Protein AF-A0A4Y6PR11-F1 (afdb_monomer_lite)

Secondary structure (DSSP, 8-state):
--SHHHHHHHHHHHHHHHTTTSSSSSSSSSS---------S---TT----GGGGGS--------TTS-TTHHHHHHHHHHHHHHHHTTT--HHHHHHHHSTT-S-TTTSS-TTHHHHHHHHHHTT-S-GGGTS-IIIIIHHHHHHTT-SSSSS----TT---S-TTTT-TTSTT-HHHHHHH-HHHHHTT--HHHHHHHHTTS--S-GGGGGTHHHHHHH-HHHHHTT-S-HHHHHHH--

Radius of gyration: 31.9 Å; chains: 1; bounding box: 69×85×73 Å

pLDDT: mean 70.85, std 16.21, range [38.34, 92.81]

InterPro domains:
  IPR036280 Multiheme cytochrome superfamily [SSF48695] (80-231)

Sequence (240 aa):
MRRRRRHIKKRRRAWLRGGVLALVLTALFAGCQTRQSTVPAELREGESPDYRSLLADEPARLRPRNHEVGWLERHGVAARAMSSDCMSCHQEEDCASCHTENLAKPLTVHPPNFETIHAIDAHLDQDNCTDCHKVETFCASCHIRTRVSAIEPNDPPTRVEFHPPGWLNASSPNNHGVAARRNITDCASCHQERDCVTCHQGINPHPPQFRLNCGRWLEADPRACVTCHADLSALKRRCL

Foldseek 3Di:
DPPPVVVVVVVVVVVVVVVVVVVVPPPDPPDDPPPPPPDDPPDDPDDDDDPVVVPDDDPDDPDDPCNDPCNVPPVVVVCVVCVVVVVVPDDPVVVCVCQALPHDPPDNPAHPPNVVCVLVVVVVVPDPVVSNDPCVVHVVVVCVVQLCAQPPPNDHPPVCPPQDPCQCPPPDCRHVLNVCVVPVVSVVVRDDLVVVCVPCLPPDSDDPCCLVCQLVVCVVDVPSVCVNDVDSVVVNVSSD

Structure (mmCIF, N/CA/C/O backbone):
data_AF-A0A4Y6PR11-F1
#
_entry.id   AF-A0A4Y6PR11-F1
#
loop_
_atom_site.group_PDB
_atom_site.id
_atom_site.type_symbol
_atom_site.label_atom_id
_atom_site.label_alt_id
_atom_site.label_comp_id
_atom_site.label_asym_id
_atom_site.label_entity_id
_atom_site.label_seq_id
_atom_site.pdbx_PDB_ins_code
_atom_site.Cartn_x
_atom_site.Cartn_y
_atom_site.Cartn_z
_atom_site.occupancy
_atom_site.B_iso_or_equiv
_atom_site.auth_seq_id
_atom_site.auth_comp_id
_atom_site.auth_asym_id
_atom_site.auth_atom_id
_atom_site.pdbx_PDB_model_num
ATOM 1 N N . MET A 1 1 ? -35.901 -64.955 -29.484 1.00 53.72 1 MET A N 1
ATOM 2 C CA . MET A 1 1 ? -35.767 -64.634 -28.034 1.00 53.72 1 MET A CA 1
ATOM 3 C C . MET A 1 1 ? -34.980 -63.338 -27.693 1.00 53.72 1 MET A C 1
ATOM 5 O O . MET A 1 1 ? -34.460 -63.224 -26.590 1.00 53.72 1 MET A O 1
ATOM 9 N N . ARG A 1 2 ? -34.926 -62.293 -28.549 1.00 53.38 2 ARG A N 1
ATOM 10 C CA . ARG A 1 2 ? -34.105 -61.072 -28.287 1.00 53.38 2 ARG A CA 1
ATOM 11 C C . ARG A 1 2 ? -34.880 -59.759 -28.044 1.00 53.38 2 ARG A C 1
ATOM 13 O O . ARG A 1 2 ? -34.282 -58.791 -27.584 1.00 53.38 2 ARG A O 1
ATOM 20 N N . ARG A 1 3 ? -36.202 -59.708 -28.280 1.00 50.84 3 ARG A N 1
ATOM 21 C CA . ARG A 1 3 ? -37.014 -58.472 -28.137 1.00 50.84 3 ARG A CA 1
ATOM 22 C C . ARG A 1 3 ? -37.556 -58.200 -26.720 1.00 50.84 3 ARG A C 1
ATOM 24 O O . ARG A 1 3 ? -37.625 -57.041 -26.323 1.00 50.84 3 ARG A O 1
ATOM 31 N N . ARG A 1 4 ? -37.847 -59.226 -25.904 1.00 50.16 4 ARG A N 1
ATOM 32 C CA . ARG A 1 4 ? -38.443 -59.046 -24.554 1.00 50.16 4 ARG A CA 1
ATOM 33 C C . ARG A 1 4 ? -37.502 -58.419 -23.509 1.00 50.16 4 ARG A C 1
ATOM 35 O O . ARG A 1 4 ? -37.968 -57.724 -22.614 1.00 50.16 4 ARG A O 1
ATOM 42 N N . ARG A 1 5 ? -36.178 -58.588 -23.632 1.00 50.03 5 ARG A N 1
ATOM 43 C CA . ARG A 1 5 ? -35.204 -58.089 -22.633 1.00 50.03 5 ARG A CA 1
ATOM 44 C C . ARG A 1 5 ? -34.948 -56.572 -22.695 1.00 50.03 5 ARG A C 1
ATOM 46 O O . ARG A 1 5 ? -34.494 -55.999 -21.708 1.00 50.03 5 ARG A O 1
ATOM 53 N N . ARG A 1 6 ? -35.260 -55.893 -23.811 1.00 50.41 6 ARG A N 1
ATOM 54 C CA . ARG A 1 6 ? -35.032 -54.437 -23.959 1.00 50.41 6 ARG A CA 1
ATOM 55 C C . ARG A 1 6 ? -36.099 -53.577 -23.264 1.00 50.41 6 ARG A C 1
ATOM 57 O O . ARG A 1 6 ? -35.764 -52.510 -22.755 1.00 50.41 6 ARG A O 1
ATOM 64 N N . HIS A 1 7 ? -37.342 -54.052 -23.154 1.00 48.44 7 HIS A N 1
ATOM 65 C CA . HIS A 1 7 ? -38.424 -53.297 -22.502 1.00 48.44 7 HIS A CA 1
ATOM 66 C C . HIS A 1 7 ? -38.276 -53.199 -20.975 1.00 48.44 7 HIS A C 1
ATOM 68 O O . HIS A 1 7 ? -38.608 -52.169 -20.390 1.00 48.44 7 HIS A O 1
ATOM 74 N N . ILE A 1 8 ? -37.699 -54.217 -20.329 1.00 54.25 8 ILE A N 1
ATOM 75 C CA . ILE A 1 8 ? -37.519 -54.245 -18.867 1.00 54.25 8 ILE A CA 1
ATOM 76 C C . ILE A 1 8 ? -36.436 -53.245 -18.415 1.00 54.25 8 ILE A C 1
ATOM 78 O O . ILE A 1 8 ? -36.609 -52.554 -17.411 1.00 54.25 8 ILE A O 1
ATOM 82 N N . LYS A 1 9 ? -35.350 -53.079 -19.190 1.00 48.72 9 LYS A N 1
ATOM 83 C CA . LYS A 1 9 ? -34.282 -52.105 -18.879 1.00 48.72 9 LYS A CA 1
ATOM 84 C C . LYS A 1 9 ? -34.724 -50.643 -19.039 1.00 48.72 9 LYS A C 1
ATOM 86 O O . LYS A 1 9 ? -34.248 -49.796 -18.287 1.00 48.72 9 LYS A O 1
ATOM 91 N N . LYS A 1 10 ? -35.642 -50.337 -19.969 1.00 51.28 10 LYS A N 1
ATOM 92 C CA . LYS A 1 10 ? -36.156 -48.966 -20.172 1.00 51.28 10 LYS A CA 1
ATOM 93 C C . LYS A 1 10 ? -37.083 -48.516 -19.033 1.00 51.28 10 LYS A C 1
ATOM 95 O O . LYS A 1 10 ? -36.987 -47.373 -18.605 1.00 51.28 10 LYS A O 1
ATOM 100 N N . ARG A 1 11 ? -37.905 -49.422 -18.481 1.00 51.44 11 ARG A N 1
ATOM 101 C CA . ARG A 1 11 ? -38.811 -49.113 -17.356 1.00 51.44 11 ARG A CA 1
ATOM 102 C C . ARG A 1 11 ? -38.086 -48.844 -16.031 1.00 51.44 11 ARG A C 1
ATOM 104 O O . ARG A 1 11 ? -38.497 -47.952 -15.299 1.00 51.44 11 ARG A O 1
ATOM 111 N N . ARG A 1 12 ? -36.969 -49.529 -15.749 1.00 51.84 12 ARG A N 1
ATOM 112 C CA . ARG A 1 12 ? -36.184 -49.318 -14.512 1.00 51.84 12 ARG A CA 1
ATOM 113 C C . ARG A 1 12 ? -35.472 -47.958 -14.438 1.00 51.84 12 ARG A C 1
ATOM 115 O O . ARG A 1 12 ? -35.285 -47.436 -13.348 1.00 51.84 12 ARG A O 1
ATOM 122 N N . ARG A 1 13 ? -35.105 -47.357 -15.577 1.00 49.38 13 ARG A N 1
ATOM 123 C CA . ARG A 1 13 ? -34.446 -46.032 -15.613 1.00 49.38 13 ARG A CA 1
ATOM 124 C C . ARG A 1 13 ? -35.409 -44.854 -15.420 1.00 49.38 13 ARG A C 1
ATOM 126 O O . ARG A 1 13 ? -34.955 -43.785 -15.034 1.00 49.38 13 ARG A O 1
ATOM 133 N N . ALA A 1 14 ? -36.708 -45.045 -15.662 1.00 48.75 14 ALA A N 1
ATOM 134 C CA . ALA A 1 14 ? -37.717 -44.007 -15.442 1.00 48.75 14 ALA A CA 1
ATOM 135 C C . ALA A 1 14 ? -38.050 -43.827 -13.947 1.00 48.75 14 ALA A C 1
ATOM 137 O O . ALA A 1 14 ? -38.218 -42.703 -13.489 1.00 48.75 14 ALA A O 1
ATOM 138 N N . TRP A 1 15 ? -38.043 -44.914 -13.168 1.00 47.72 15 TRP A N 1
ATOM 139 C CA . TRP A 1 15 ? -38.329 -44.871 -11.727 1.00 47.72 15 TRP A CA 1
ATOM 140 C C . TRP A 1 15 ? -37.221 -44.201 -10.899 1.00 47.72 15 TRP A C 1
ATOM 142 O O . TRP A 1 15 ? -37.516 -43.494 -9.943 1.00 47.72 15 TRP A O 1
ATOM 152 N N . LEU A 1 16 ? -35.953 -44.335 -11.306 1.00 48.44 16 LEU A N 1
ATOM 153 C CA . LEU A 1 16 ? -34.821 -43.719 -10.595 1.00 48.44 16 LEU A CA 1
ATOM 154 C C . LEU A 1 16 ? -34.685 -42.204 -10.830 1.00 48.44 16 LEU A C 1
ATOM 156 O O . LEU A 1 16 ? -34.018 -41.536 -10.052 1.00 48.44 16 LEU A O 1
ATOM 160 N N . ARG A 1 17 ? -35.313 -41.649 -11.878 1.00 49.00 17 ARG A N 1
ATOM 161 C CA . ARG A 1 17 ? -35.293 -40.200 -12.158 1.00 49.00 17 ARG A CA 1
ATOM 162 C C . ARG A 1 17 ? -36.516 -39.458 -11.609 1.00 49.00 17 ARG A C 1
ATOM 164 O O . ARG A 1 17 ? -36.407 -38.272 -11.336 1.00 49.00 17 ARG A O 1
ATOM 171 N N . GLY A 1 18 ? -37.644 -40.146 -11.407 1.00 43.22 18 GLY A N 1
ATOM 172 C CA . GLY A 1 18 ? -38.849 -39.556 -10.808 1.00 43.22 18 GLY A CA 1
ATOM 173 C C . GLY A 1 18 ? -38.836 -39.508 -9.274 1.00 43.22 18 GLY A C 1
ATOM 174 O O . GLY A 1 18 ? -39.368 -38.570 -8.697 1.00 43.22 18 GLY A O 1
ATOM 175 N N . GLY A 1 19 ? -38.197 -40.480 -8.607 1.00 42.88 19 GLY A N 1
ATOM 176 C CA . GLY A 1 19 ? -38.192 -40.568 -7.137 1.00 42.88 19 GLY A CA 1
ATOM 177 C C . GLY A 1 19 ? -37.236 -39.605 -6.422 1.00 42.88 19 GLY A C 1
ATOM 178 O O . GLY A 1 19 ? -37.473 -39.259 -5.273 1.00 42.88 19 GLY A O 1
ATOM 179 N N . VAL A 1 20 ? -36.179 -39.136 -7.095 1.00 47.12 20 VAL A N 1
ATOM 180 C CA . VAL A 1 20 ? -35.191 -38.211 -6.500 1.00 47.12 20 VAL A CA 1
ATOM 181 C C . VAL A 1 20 ? -35.655 -36.750 -6.585 1.00 47.12 20 VAL A C 1
ATOM 183 O O . VAL A 1 20 ? -35.280 -35.940 -5.746 1.00 47.12 20 VAL A O 1
ATOM 186 N N . LEU A 1 21 ? -36.533 -36.409 -7.537 1.00 43.91 21 LEU A N 1
ATOM 187 C CA . LEU A 1 21 ? -37.030 -35.036 -7.705 1.00 43.91 21 LEU A CA 1
ATOM 188 C C . LEU A 1 21 ? -38.173 -34.678 -6.731 1.00 43.91 21 LEU A C 1
ATOM 190 O O . LEU A 1 21 ? -38.404 -33.503 -6.469 1.00 43.91 21 LEU A O 1
ATOM 194 N N . ALA A 1 22 ? -38.866 -35.672 -6.163 1.00 45.22 22 ALA A N 1
ATOM 195 C CA . ALA A 1 22 ? -39.992 -35.456 -5.247 1.00 45.22 22 ALA A CA 1
ATOM 196 C C . ALA A 1 22 ? -39.589 -35.328 -3.761 1.00 45.22 22 ALA A C 1
ATOM 198 O O . ALA A 1 22 ? -40.413 -34.925 -2.949 1.00 45.22 22 ALA A O 1
ATOM 199 N N . LEU A 1 23 ? -38.334 -35.626 -3.400 1.00 43.00 23 LEU A N 1
ATOM 200 C CA . LEU A 1 23 ? -37.821 -35.511 -2.022 1.00 43.00 23 LEU A CA 1
ATOM 201 C C . LEU A 1 23 ? -37.048 -34.208 -1.747 1.00 43.00 23 LEU A C 1
ATOM 203 O O . LEU A 1 23 ? -36.603 -33.991 -0.626 1.00 43.00 23 LEU A O 1
ATOM 207 N N . VAL A 1 24 ? -36.915 -33.320 -2.739 1.00 45.09 24 VAL A N 1
ATOM 208 C CA . VAL A 1 24 ? -36.214 -32.023 -2.603 1.00 45.09 24 VAL A CA 1
ATOM 209 C C . VAL A 1 24 ? -37.192 -30.840 -2.440 1.00 45.09 24 VAL A C 1
ATOM 211 O O . VAL A 1 24 ? -36.778 -29.724 -2.154 1.00 45.09 24 VAL A O 1
ATOM 214 N N . LEU A 1 25 ? -38.508 -31.065 -2.551 1.00 47.25 25 LEU A N 1
ATOM 215 C CA . LEU A 1 25 ? -39.521 -29.995 -2.619 1.00 47.25 25 LEU A CA 1
ATOM 216 C C . LEU A 1 25 ? -40.364 -29.779 -1.344 1.00 47.25 25 LEU A C 1
ATOM 218 O O . LEU A 1 25 ? -41.274 -28.957 -1.362 1.00 47.25 25 LEU A O 1
ATOM 222 N N . THR A 1 26 ? -40.059 -30.441 -0.222 1.00 46.94 26 THR A N 1
ATOM 223 C CA . THR A 1 26 ? -40.827 -30.307 1.042 1.00 46.94 26 THR A CA 1
ATOM 224 C C . THR A 1 26 ? -39.981 -29.927 2.264 1.00 46.94 26 THR A C 1
ATOM 226 O O . THR A 1 26 ? -40.342 -30.267 3.386 1.00 46.94 26 THR A O 1
ATOM 229 N N . ALA A 1 27 ? -38.863 -29.218 2.075 1.00 50.25 27 ALA A N 1
ATOM 230 C CA . ALA A 1 27 ? -37.986 -28.786 3.175 1.00 50.25 27 ALA A CA 1
ATOM 231 C C . ALA A 1 27 ? -37.615 -27.286 3.145 1.00 50.25 27 ALA A C 1
ATOM 233 O O . ALA A 1 27 ? -36.587 -26.905 3.692 1.00 50.25 27 ALA A O 1
ATOM 234 N N . LEU A 1 28 ? -38.430 -26.425 2.513 1.00 51.38 28 LEU A N 1
ATOM 235 C CA . LEU A 1 28 ? -38.110 -24.993 2.338 1.00 51.38 28 LEU A CA 1
ATOM 236 C C . LEU A 1 28 ? -39.065 -23.985 3.007 1.00 51.38 28 LEU A C 1
ATOM 238 O O . LEU A 1 28 ? -38.859 -22.791 2.840 1.00 51.38 28 LEU A O 1
ATOM 242 N N . PHE A 1 29 ? -40.063 -24.399 3.799 1.00 49.50 29 PHE A N 1
ATOM 243 C CA . PHE A 1 29 ? -40.999 -23.437 4.424 1.00 49.50 29 PHE A CA 1
ATOM 244 C C . PHE A 1 29 ? -41.382 -23.733 5.883 1.00 49.50 29 PHE A C 1
ATOM 246 O O . PHE A 1 29 ? -42.438 -23.317 6.350 1.00 49.50 29 PHE A O 1
ATOM 253 N N . ALA A 1 30 ? -40.520 -24.411 6.641 1.00 53.91 30 ALA A N 1
ATOM 254 C CA . ALA A 1 30 ? -40.699 -24.569 8.085 1.00 53.91 30 ALA A CA 1
ATOM 255 C C . ALA A 1 30 ? -39.434 -24.106 8.816 1.00 53.91 30 ALA A C 1
ATOM 257 O O . ALA A 1 30 ? -38.575 -24.921 9.137 1.00 53.91 30 ALA A O 1
ATOM 258 N N . GLY A 1 31 ? -39.302 -22.794 9.048 1.00 48.53 31 GLY A N 1
ATOM 259 C CA . GLY A 1 31 ? -38.227 -22.290 9.911 1.00 48.53 31 GLY A CA 1
ATOM 260 C C . GLY A 1 31 ? -37.730 -20.863 9.694 1.00 48.53 31 GLY A C 1
ATOM 261 O O . GLY A 1 31 ? -36.538 -20.649 9.822 1.00 48.53 31 GLY A O 1
ATOM 262 N N . CYS A 1 32 ? -38.590 -19.886 9.398 1.00 47.47 32 CYS A N 1
ATOM 263 C CA . CYS A 1 32 ? -38.267 -18.471 9.643 1.00 47.47 32 CYS A CA 1
ATOM 264 C C . CYS A 1 32 ? -39.549 -17.707 9.996 1.00 47.47 32 CYS A C 1
ATOM 266 O O . CYS A 1 32 ? -39.996 -16.818 9.282 1.00 47.47 32 CYS A O 1
ATOM 268 N N . GLN A 1 33 ? -40.177 -18.080 11.114 1.00 48.56 33 GLN A N 1
ATOM 269 C CA . GLN A 1 33 ? -41.035 -17.136 11.826 1.00 48.56 33 GLN A CA 1
ATOM 270 C C . GLN A 1 33 ? -40.097 -16.203 12.590 1.00 48.56 33 GLN A C 1
ATOM 272 O O . GLN A 1 33 ? -39.715 -16.478 13.727 1.00 48.56 33 GLN A O 1
ATOM 277 N N . THR A 1 34 ? -39.664 -15.127 11.935 1.00 45.16 34 THR A N 1
ATOM 278 C CA . THR A 1 34 ? -39.127 -13.960 12.632 1.00 45.16 34 THR A CA 1
ATOM 279 C C . THR A 1 34 ? -40.194 -13.515 13.622 1.00 45.16 34 THR A C 1
ATOM 281 O O . THR A 1 34 ? -41.281 -13.105 13.208 1.00 45.16 34 THR A O 1
ATOM 284 N N . ARG A 1 35 ? -39.921 -13.633 14.926 1.00 47.00 35 ARG A N 1
ATOM 285 C CA . ARG A 1 35 ? -40.736 -12.958 15.935 1.00 47.00 35 ARG A CA 1
ATOM 286 C C . ARG A 1 35 ? -40.724 -11.478 15.571 1.00 47.00 35 ARG A C 1
ATOM 288 O O . ARG A 1 35 ? -39.674 -10.846 15.608 1.00 47.00 35 ARG A O 1
ATOM 295 N N . GLN A 1 36 ? -41.872 -10.949 15.167 1.00 45.34 36 GLN A N 1
ATOM 296 C CA . GLN A 1 36 ? -42.069 -9.512 15.106 1.00 45.34 36 GLN A CA 1
ATOM 297 C C . GLN A 1 36 ? -41.976 -9.008 16.542 1.00 45.34 36 GLN A C 1
ATOM 299 O O . GLN A 1 36 ? -42.887 -9.207 17.343 1.00 45.34 36 GLN A O 1
ATOM 304 N N . SER A 1 37 ? -40.830 -8.422 16.880 1.00 45.34 37 SER A N 1
ATOM 305 C CA . SER A 1 37 ? -40.679 -7.618 18.082 1.00 45.34 37 SER A CA 1
ATOM 306 C C . SER A 1 37 ? -41.646 -6.448 17.962 1.00 45.34 37 SER A C 1
ATOM 308 O O . SER A 1 37 ? -41.409 -5.509 17.206 1.00 45.34 37 SER A O 1
ATOM 310 N N . THR A 1 38 ? -42.760 -6.507 18.683 1.00 43.78 38 THR A N 1
ATOM 311 C CA . THR A 1 38 ? -43.576 -5.327 18.955 1.00 43.78 38 THR A CA 1
ATOM 312 C C . THR A 1 38 ? -42.790 -4.460 19.932 1.00 43.78 38 THR A C 1
ATOM 314 O O . THR A 1 38 ? -42.946 -4.586 21.145 1.00 43.78 38 THR A O 1
ATOM 317 N N . VAL A 1 39 ? -41.880 -3.639 19.411 1.00 45.94 39 VAL A N 1
ATOM 318 C CA . VAL A 1 39 ? -41.264 -2.564 20.190 1.00 45.94 39 VAL A CA 1
ATOM 319 C C . VAL A 1 39 ? -42.307 -1.444 20.265 1.00 45.94 39 VAL A C 1
ATOM 321 O O . VAL A 1 39 ? -42.771 -1.001 19.211 1.00 45.94 39 VAL A O 1
ATOM 324 N N . PRO A 1 40 ? -42.748 -1.018 21.462 1.00 39.66 40 PRO A N 1
ATOM 325 C CA . PRO A 1 40 ? -43.655 0.115 21.589 1.00 39.66 40 PRO A CA 1
ATOM 326 C C . PRO A 1 40 ? -43.014 1.364 20.979 1.00 39.66 40 PRO A C 1
ATOM 328 O O . PRO A 1 40 ? -41.818 1.601 21.142 1.00 39.66 40 PRO A O 1
ATOM 331 N N . ALA A 1 41 ? -43.817 2.154 20.272 1.00 44.97 41 ALA A N 1
ATOM 332 C CA . ALA A 1 41 ? -43.413 3.371 19.574 1.00 44.97 41 ALA A CA 1
ATOM 333 C C . ALA A 1 41 ? -43.160 4.557 20.531 1.00 44.97 41 ALA A C 1
ATOM 335 O O . ALA A 1 41 ? -43.724 5.631 20.350 1.00 44.97 41 ALA A O 1
ATOM 336 N N . GLU A 1 42 ? -42.314 4.372 21.545 1.00 44.38 42 GLU A N 1
ATOM 337 C CA . GLU A 1 42 ? -41.903 5.419 22.490 1.00 44.38 42 GLU A CA 1
ATOM 338 C C . GLU A 1 42 ? -40.389 5.384 22.730 1.00 44.38 42 GLU A C 1
ATOM 340 O O . GLU A 1 42 ? -39.910 5.207 23.842 1.00 44.38 42 GLU A O 1
ATOM 345 N N . LEU A 1 43 ? -39.610 5.594 21.669 1.00 38.91 43 LEU A N 1
ATOM 346 C CA . LEU A 1 43 ? -38.269 6.165 21.788 1.00 38.91 43 LEU A CA 1
ATOM 347 C C . LEU A 1 43 ? -38.150 7.267 20.738 1.00 38.91 43 LEU A C 1
ATOM 349 O O . LEU A 1 43 ? -37.827 7.023 19.579 1.00 38.91 43 LEU A O 1
ATOM 353 N N . ARG A 1 44 ? -38.505 8.487 21.157 1.00 40.59 44 ARG A N 1
ATOM 354 C CA . ARG A 1 44 ? -38.240 9.722 20.414 1.00 40.59 44 ARG A CA 1
ATOM 355 C C . ARG A 1 44 ? -36.741 9.835 20.145 1.00 40.59 44 ARG A C 1
ATOM 357 O O . ARG A 1 44 ? -35.934 9.645 21.053 1.00 40.59 44 ARG A O 1
ATOM 364 N N . GLU A 1 45 ? -36.393 10.224 18.925 1.00 38.91 45 GLU A N 1
ATOM 365 C CA . GLU A 1 45 ? -35.066 10.732 18.595 1.00 38.91 45 GLU A CA 1
ATOM 366 C C . GLU A 1 45 ? -34.722 11.913 19.520 1.00 38.91 45 GLU A C 1
ATOM 368 O O . GLU A 1 45 ? -35.494 12.872 19.607 1.00 38.91 45 GLU A O 1
ATOM 373 N N . GLY A 1 46 ? -33.580 11.861 20.218 1.00 43.50 46 GLY A N 1
ATOM 374 C CA . GLY A 1 46 ? -33.042 13.061 20.869 1.00 43.50 46 GLY A CA 1
ATOM 375 C C . GLY A 1 46 ? -32.182 12.902 22.120 1.00 43.50 46 GLY A C 1
ATOM 376 O O . GLY A 1 46 ? -31.429 13.825 22.402 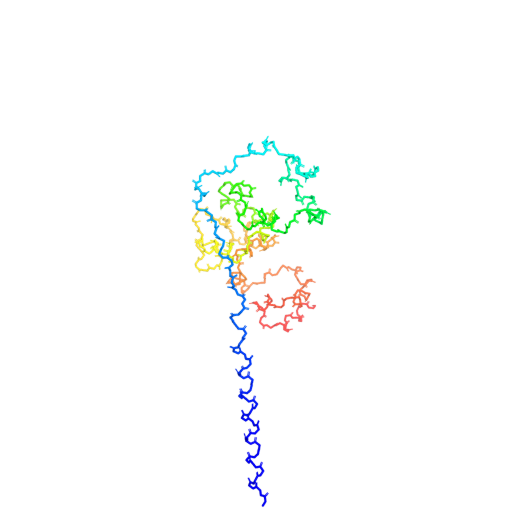1.00 43.50 46 GLY A O 1
ATOM 377 N N . GLU A 1 47 ? -32.211 11.777 22.836 1.00 38.34 47 GLU A N 1
ATOM 378 C CA . GLU A 1 47 ? -31.485 11.673 24.112 1.00 38.34 47 GLU A CA 1
ATOM 379 C C . GLU A 1 47 ? -30.335 10.659 24.003 1.00 38.34 47 GLU A C 1
ATOM 381 O O . GLU A 1 47 ? -30.528 9.448 24.113 1.00 38.34 47 GLU A O 1
ATOM 386 N N . SER A 1 48 ? -29.108 11.138 23.773 1.00 44.62 48 SER A N 1
ATOM 387 C CA . SER A 1 48 ? -27.931 10.324 24.090 1.00 44.62 48 SER A CA 1
ATOM 388 C C . SER A 1 48 ? -27.927 10.112 25.605 1.00 44.62 48 SER A C 1
ATOM 390 O O . SER A 1 48 ? -28.053 11.117 26.311 1.00 44.62 48 SER A O 1
ATOM 392 N N . PRO A 1 49 ? -27.760 8.889 26.137 1.00 41.31 49 PRO A N 1
ATOM 393 C CA . PRO A 1 49 ? -27.697 8.705 27.579 1.00 41.31 49 PRO A CA 1
ATOM 394 C C . PRO A 1 49 ? -26.566 9.570 28.144 1.00 41.31 49 PRO A C 1
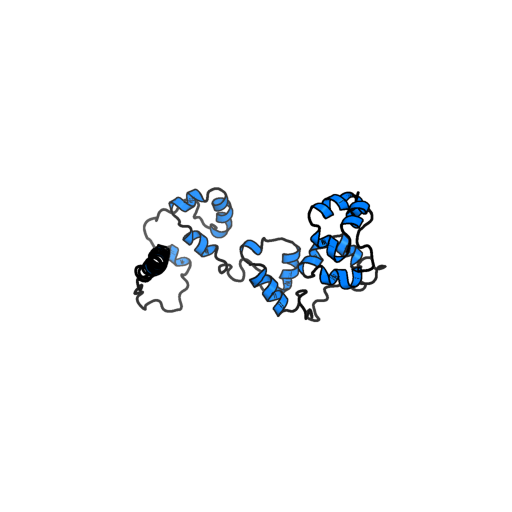ATOM 396 O O . PRO A 1 49 ? -25.393 9.361 27.828 1.00 41.31 49 PRO A O 1
ATOM 399 N N . ASP A 1 50 ? -26.931 10.577 28.939 1.00 41.03 50 ASP A N 1
ATOM 400 C CA . ASP A 1 50 ? -25.992 11.372 29.720 1.00 41.03 50 ASP A CA 1
ATOM 401 C C . ASP A 1 50 ? -25.184 10.408 30.602 1.00 41.03 50 ASP A C 1
ATOM 403 O O . ASP A 1 50 ? -25.739 9.554 31.306 1.00 41.03 50 ASP A O 1
ATOM 407 N N . TYR A 1 51 ? -23.861 10.562 30.570 1.00 45.78 51 TYR A N 1
ATOM 408 C CA . TYR A 1 51 ? -22.901 9.837 31.398 1.00 45.78 51 TYR A CA 1
ATOM 409 C C . TYR A 1 51 ? -23.187 9.971 32.909 1.00 45.78 51 TYR A C 1
ATOM 411 O O . TYR A 1 51 ? -22.663 9.192 33.705 1.00 45.78 51 TYR A O 1
ATOM 419 N N . ARG A 1 52 ? -24.033 10.927 33.325 1.00 39.50 52 ARG A N 1
ATOM 420 C CA . ARG A 1 52 ? -24.516 11.094 34.706 1.00 39.50 52 ARG A CA 1
ATOM 421 C C . ARG A 1 52 ? -25.639 10.147 35.126 1.00 39.50 52 ARG A C 1
ATOM 423 O O . ARG A 1 52 ? -25.907 10.054 36.322 1.00 39.50 52 ARG A O 1
ATOM 430 N N . SER A 1 53 ? -26.266 9.413 34.209 1.00 47.75 53 SER A N 1
ATOM 431 C CA . SER A 1 53 ? -27.327 8.451 34.561 1.00 47.75 53 SER A CA 1
ATOM 432 C C . SER A 1 53 ? -26.813 7.172 35.248 1.00 47.75 53 SER A C 1
ATOM 434 O O . SER A 1 53 ? -27.604 6.375 35.740 1.00 47.75 53 SER A O 1
ATOM 436 N N . LEU A 1 54 ? -25.491 7.000 35.376 1.00 46.53 54 LEU A N 1
ATOM 437 C CA . LEU A 1 54 ? -24.858 5.865 36.065 1.00 46.53 54 LEU A CA 1
ATOM 438 C C . LEU A 1 54 ? -24.730 6.026 37.593 1.00 46.53 54 LEU A C 1
ATOM 440 O O . LEU A 1 54 ? -24.094 5.193 38.236 1.00 46.53 54 LEU A O 1
ATOM 444 N N . LEU A 1 55 ? -25.295 7.085 38.184 1.00 48.12 55 LEU A N 1
ATOM 445 C CA . LEU A 1 55 ? -25.218 7.342 39.631 1.00 48.12 55 LEU A CA 1
ATOM 446 C C . LEU A 1 55 ? -26.559 7.219 40.371 1.00 48.12 55 LEU A C 1
ATOM 448 O O . LEU A 1 55 ? -26.601 7.465 41.574 1.00 48.12 55 LEU A O 1
ATOM 452 N N . ALA A 1 56 ? -27.640 6.813 39.701 1.00 42.38 56 ALA A N 1
ATOM 453 C CA . ALA A 1 56 ? -28.928 6.587 40.355 1.00 42.38 56 ALA A CA 1
ATOM 454 C C . ALA A 1 56 ? -29.077 5.123 40.815 1.00 42.38 56 ALA A C 1
ATOM 456 O O . ALA A 1 56 ? -29.546 4.262 40.078 1.00 42.38 56 ALA A O 1
ATOM 457 N N . ASP A 1 57 ? -28.594 4.876 42.032 1.00 49.69 57 ASP A N 1
ATOM 458 C CA . ASP A 1 57 ? -29.264 4.135 43.115 1.00 49.69 57 ASP A CA 1
ATOM 459 C C . ASP A 1 57 ? -30.059 2.852 42.768 1.00 49.69 57 ASP A C 1
ATOM 461 O O . ASP A 1 57 ? -31.254 2.747 43.020 1.00 49.69 57 ASP A O 1
ATOM 465 N N . GLU A 1 58 ? -29.370 1.827 42.260 1.00 47.72 58 GLU A N 1
ATOM 466 C CA . GLU A 1 58 ? -29.844 0.433 42.249 1.00 47.72 58 GLU A CA 1
ATOM 467 C C . GLU A 1 58 ? -28.723 -0.478 42.789 1.00 47.72 58 GLU A C 1
ATOM 469 O O . GLU A 1 58 ? -27.542 -0.226 42.515 1.00 47.72 58 GLU A O 1
ATOM 474 N N . PRO A 1 59 ? -29.040 -1.522 43.582 1.00 47.62 59 PRO A N 1
ATOM 475 C CA . PRO A 1 59 ? -28.060 -2.249 44.384 1.00 47.62 59 PRO A CA 1
ATOM 476 C C . PRO A 1 59 ? -26.972 -2.843 43.493 1.00 47.62 59 PRO A C 1
ATOM 478 O O . PRO A 1 59 ? -27.273 -3.499 42.499 1.00 47.62 59 PRO A O 1
ATOM 481 N N . ALA A 1 60 ? -25.715 -2.586 43.875 1.00 53.81 60 ALA A N 1
ATOM 482 C CA . ALA A 1 60 ? -24.470 -3.011 43.239 1.00 53.81 60 ALA A CA 1
ATOM 483 C C . ALA A 1 60 ? -24.608 -4.280 42.376 1.00 53.81 60 ALA A C 1
ATOM 485 O O . ALA A 1 60 ? -24.385 -5.405 42.831 1.00 53.81 60 ALA A O 1
ATOM 486 N N . ARG A 1 61 ? -24.952 -4.085 41.098 1.00 55.41 61 ARG A N 1
ATOM 487 C CA . ARG A 1 61 ? -24.896 -5.127 40.074 1.00 55.41 61 ARG A CA 1
ATOM 488 C C . ARG A 1 61 ? -23.431 -5.490 39.913 1.00 55.41 61 ARG A C 1
ATOM 490 O O . ARG A 1 61 ? -22.658 -4.625 39.522 1.00 55.41 61 ARG A O 1
ATOM 497 N N . LEU A 1 62 ? -23.089 -6.721 40.298 1.00 60.91 62 LEU A N 1
ATOM 498 C CA . LEU A 1 62 ? -21.799 -7.420 40.207 1.00 60.91 62 LEU A CA 1
ATOM 499 C C . LEU A 1 62 ? -20.793 -6.764 39.248 1.00 60.91 62 LEU A C 1
ATOM 501 O O . LEU A 1 62 ? -20.574 -7.249 38.143 1.00 60.91 62 LEU A O 1
ATOM 505 N N . ARG A 1 63 ? -20.182 -5.656 39.672 1.00 70.69 63 ARG A N 1
ATOM 506 C CA . ARG A 1 63 ? -19.196 -4.923 38.886 1.00 70.69 63 ARG A CA 1
ATOM 507 C C . ARG A 1 63 ? -17.823 -5.307 39.423 1.00 70.69 63 ARG A C 1
ATOM 509 O O . ARG A 1 63 ? -17.469 -4.854 40.516 1.00 70.69 63 ARG A O 1
ATOM 516 N N . PRO A 1 64 ? -17.060 -6.166 38.723 1.00 71.69 64 PRO A N 1
ATOM 517 C CA . PRO A 1 64 ? -15.750 -6.563 39.202 1.00 71.69 64 PRO A CA 1
ATOM 518 C C . PRO A 1 64 ? -14.789 -5.368 39.197 1.00 71.69 64 PRO A C 1
ATOM 520 O O . PRO A 1 64 ? -14.993 -4.376 38.496 1.00 71.69 64 PRO A O 1
ATOM 523 N N . ARG A 1 65 ? -13.712 -5.460 39.987 1.00 73.94 65 ARG A N 1
ATOM 524 C CA . ARG A 1 65 ? -12.738 -4.365 40.176 1.00 73.94 65 ARG A CA 1
ATOM 525 C C . ARG A 1 65 ? -12.066 -3.887 38.885 1.00 73.94 65 ARG A C 1
ATOM 527 O O . ARG A 1 65 ? -11.534 -2.796 38.851 1.00 73.94 65 ARG A O 1
ATOM 534 N N . ASN A 1 66 ? -12.090 -4.672 37.813 1.00 72.19 66 ASN A N 1
ATOM 535 C CA . ASN A 1 66 ? -11.564 -4.249 36.514 1.00 72.19 66 ASN A CA 1
ATOM 536 C C . ASN A 1 66 ? -12.458 -3.220 35.787 1.00 72.19 66 ASN A C 1
ATOM 538 O O . ASN A 1 66 ? -11.990 -2.594 34.844 1.00 72.19 66 ASN A O 1
ATOM 542 N N . HIS A 1 67 ? -13.695 -2.986 36.237 1.00 82.44 67 HIS A N 1
ATOM 543 C CA . HIS A 1 67 ? -14.630 -2.008 35.661 1.00 82.44 67 HIS A CA 1
ATOM 544 C C . HIS A 1 67 ? -14.537 -0.647 36.378 1.00 82.44 67 HIS A C 1
ATOM 546 O O . HIS A 1 67 ? -15.510 -0.122 36.930 1.00 82.44 67 HIS A O 1
ATOM 552 N N . GLU A 1 68 ? -13.325 -0.102 36.420 1.00 75.94 68 GLU A N 1
ATOM 553 C CA . GLU A 1 68 ? -12.993 1.185 37.037 1.00 75.94 68 GLU A CA 1
ATOM 554 C C . GLU A 1 68 ? -13.030 2.351 36.035 1.00 75.94 68 GLU A C 1
ATOM 556 O O . GLU A 1 68 ? -13.211 2.181 34.827 1.00 75.94 68 GLU A O 1
ATOM 561 N N . VAL A 1 69 ? -12.827 3.569 36.547 1.00 73.44 69 VAL A N 1
ATOM 562 C CA . VAL A 1 69 ? -12.615 4.765 35.722 1.00 73.44 69 VAL A CA 1
ATOM 563 C C . VAL A 1 69 ? -11.387 4.548 34.827 1.00 73.44 69 VAL A C 1
ATOM 565 O O . VAL A 1 69 ? -10.294 4.223 35.301 1.00 73.44 69 VAL A O 1
ATOM 568 N N . GLY A 1 70 ? -11.573 4.712 33.520 1.00 74.12 70 GLY A N 1
ATOM 569 C CA . GLY A 1 70 ? -10.544 4.464 32.508 1.00 74.12 70 GLY A CA 1
ATOM 570 C C . GLY A 1 70 ? -10.510 3.029 31.952 1.00 74.12 70 GLY A C 1
ATOM 571 O O . GLY A 1 70 ? -9.470 2.557 31.488 1.00 74.12 70 GLY A O 1
ATOM 572 N N . TRP A 1 71 ? -11.621 2.293 32.069 1.00 79.00 71 TRP A N 1
ATOM 573 C CA . TRP A 1 71 ? -11.796 0.971 31.458 1.00 79.00 71 TRP A CA 1
ATOM 574 C C . TRP A 1 71 ? -11.545 0.990 29.942 1.00 79.00 71 TRP A C 1
ATOM 576 O O . TRP A 1 71 ? -10.839 0.122 29.433 1.00 79.00 71 TRP A O 1
ATOM 586 N N . LEU A 1 72 ? -12.049 1.999 29.223 1.00 76.69 72 LEU A N 1
ATOM 587 C CA . LEU A 1 72 ? -11.919 2.085 27.763 1.00 76.69 72 LEU A CA 1
ATOM 588 C C . LEU A 1 72 ? -10.454 2.101 27.304 1.00 76.69 72 LEU A C 1
ATOM 590 O O . LEU A 1 72 ? -10.121 1.490 26.298 1.00 76.69 72 LEU A O 1
ATOM 594 N N . GLU A 1 73 ? -9.565 2.698 28.085 1.00 76.44 73 GLU A N 1
ATOM 595 C CA . GLU A 1 73 ? -8.147 2.832 27.775 1.00 76.44 73 GLU A CA 1
ATOM 596 C C . GLU A 1 73 ? -7.338 1.582 28.150 1.00 76.44 73 GLU A C 1
ATOM 598 O O . GLU A 1 73 ? -6.289 1.321 27.564 1.00 76.44 73 GLU A O 1
ATOM 603 N N . ARG A 1 74 ? -7.793 0.798 29.140 1.00 79.06 74 ARG A N 1
ATOM 604 C CA . ARG A 1 74 ? -7.000 -0.300 29.732 1.00 79.06 74 ARG A CA 1
ATOM 605 C C . ARG A 1 74 ? -7.545 -1.698 29.455 1.00 79.06 74 ARG A C 1
ATOM 607 O O . ARG A 1 74 ? -6.803 -2.673 29.599 1.00 79.06 74 ARG A O 1
ATOM 614 N N . HIS A 1 75 ? -8.802 -1.818 29.030 1.00 87.19 75 HIS A N 1
ATOM 615 C CA . HIS A 1 75 ? -9.434 -3.118 28.817 1.00 87.19 75 HIS A CA 1
ATOM 616 C C . HIS A 1 75 ? -8.730 -3.954 27.753 1.00 87.19 75 HIS A C 1
ATOM 618 O O . HIS A 1 75 ? -8.691 -5.168 27.888 1.00 87.19 75 HIS A O 1
ATOM 624 N N . GLY A 1 76 ? -8.106 -3.336 26.744 1.00 82.88 76 GLY A N 1
ATOM 625 C CA . GLY A 1 76 ? -7.420 -4.065 25.677 1.00 82.88 76 GLY A CA 1
ATOM 626 C C . GLY A 1 76 ? -6.246 -4.929 26.157 1.00 82.88 76 GLY A C 1
ATOM 627 O O . GLY A 1 76 ? -5.960 -5.960 25.551 1.00 82.88 76 GLY A O 1
ATOM 628 N N . VAL A 1 77 ? -5.554 -4.549 27.238 1.00 83.38 77 VAL A N 1
ATOM 629 C CA . VAL A 1 77 ? -4.481 -5.379 27.823 1.00 83.38 77 VAL A CA 1
ATOM 630 C C . VAL A 1 77 ? -5.085 -6.539 28.616 1.00 83.38 77 VAL A C 1
ATOM 632 O O . VAL A 1 77 ? -4.647 -7.678 28.472 1.00 83.38 77 VAL A O 1
ATOM 635 N N . ALA A 1 78 ? -6.134 -6.266 29.397 1.00 83.00 78 ALA A N 1
ATOM 636 C CA . ALA A 1 78 ? -6.846 -7.284 30.163 1.00 83.00 78 ALA A CA 1
ATOM 637 C C . ALA A 1 78 ? -7.543 -8.305 29.246 1.00 83.00 78 ALA A C 1
ATOM 639 O O . ALA A 1 78 ? -7.345 -9.502 29.405 1.00 83.00 78 ALA A O 1
ATOM 640 N N . ALA A 1 79 ? -8.272 -7.856 28.226 1.00 85.00 79 ALA A N 1
ATOM 641 C CA . ALA A 1 79 ? -8.980 -8.710 27.276 1.00 85.00 79 ALA A CA 1
ATOM 642 C C . ALA A 1 79 ? -8.033 -9.650 26.512 1.00 85.00 79 ALA A C 1
ATOM 644 O O . ALA A 1 79 ? -8.379 -10.801 26.276 1.00 85.00 79 ALA A O 1
ATOM 645 N N . ARG A 1 80 ? -6.811 -9.210 26.178 1.00 81.00 80 ARG A N 1
ATOM 646 C CA . ARG A 1 80 ? -5.802 -10.081 25.546 1.00 81.00 80 ARG A CA 1
ATOM 647 C C . ARG A 1 80 ? -5.261 -11.154 26.490 1.00 81.00 80 ARG A C 1
ATOM 649 O O . ARG A 1 80 ? -4.951 -12.251 26.039 1.00 81.00 80 ARG A O 1
ATOM 656 N N . ALA A 1 81 ? -5.116 -10.832 27.773 1.00 83.50 81 ALA A N 1
ATOM 657 C CA . ALA A 1 81 ? -4.543 -11.741 28.762 1.00 83.50 81 ALA A CA 1
ATOM 658 C C . ALA A 1 81 ? -5.574 -12.710 29.365 1.00 83.50 81 ALA A C 1
ATOM 660 O O . ALA A 1 81 ? -5.216 -13.818 29.752 1.00 83.50 81 ALA A O 1
ATOM 661 N N . MET A 1 82 ? -6.835 -12.285 29.472 1.00 83.19 82 MET A N 1
ATOM 662 C CA . MET A 1 82 ? -7.873 -12.951 30.266 1.00 83.19 82 MET A CA 1
ATOM 663 C C . MET A 1 82 ? -9.276 -12.779 29.657 1.00 83.19 82 MET A C 1
ATOM 665 O O . MET A 1 82 ? -10.246 -12.515 30.363 1.00 83.19 82 MET A O 1
ATOM 669 N N . SER A 1 83 ? -9.409 -12.953 28.336 1.00 82.94 83 SER A N 1
ATOM 670 C CA . SER A 1 83 ? -10.708 -12.882 27.640 1.00 82.94 83 SER A CA 1
ATOM 671 C C . SER A 1 83 ? -11.753 -13.839 28.222 1.00 82.94 83 SER A C 1
ATOM 673 O O . SER A 1 83 ? -12.921 -13.474 28.341 1.00 82.94 83 SER A O 1
ATOM 675 N N . SER A 1 84 ? -11.343 -15.038 28.647 1.00 86.94 84 SER A N 1
ATOM 676 C CA . SER A 1 84 ? -12.225 -16.032 29.271 1.00 86.94 84 SER A CA 1
ATOM 677 C C . SER A 1 84 ? -12.902 -15.531 30.546 1.00 86.94 84 SER A C 1
ATOM 679 O O . SER A 1 84 ? -14.041 -15.904 30.816 1.00 86.94 84 SER A O 1
ATOM 681 N N . ASP A 1 85 ? -12.230 -14.671 31.314 1.00 85.44 85 ASP A N 1
ATOM 682 C CA . ASP A 1 85 ? -12.765 -14.143 32.570 1.00 85.44 85 ASP A CA 1
ATOM 683 C C . ASP A 1 85 ? -13.893 -13.147 32.290 1.00 85.44 85 ASP A C 1
ATOM 685 O O . ASP A 1 85 ? -14.887 -13.103 33.013 1.00 85.44 85 ASP A O 1
ATOM 689 N N . CYS A 1 86 ? -13.789 -12.394 31.192 1.00 85.56 86 CYS A N 1
ATOM 690 C CA . CYS A 1 86 ? -14.841 -11.498 30.719 1.00 85.56 86 CYS A CA 1
ATOM 691 C C . CYS A 1 86 ? -16.079 -12.286 30.266 1.00 85.56 86 CYS A C 1
ATOM 693 O O . CYS A 1 86 ? -17.201 -11.914 30.608 1.00 85.56 86 CYS A O 1
ATOM 695 N N . MET A 1 87 ? -15.869 -13.417 29.584 1.00 87.19 87 MET A N 1
ATOM 696 C CA . MET A 1 87 ? -16.941 -14.282 29.070 1.00 87.19 87 MET A CA 1
ATOM 697 C C . MET A 1 87 ? -17.767 -14.977 30.165 1.00 87.19 87 MET A C 1
ATOM 699 O O . MET A 1 87 ? -18.786 -15.599 29.877 1.00 87.19 87 MET A O 1
ATOM 703 N N . SER A 1 88 ? -17.350 -14.883 31.432 1.00 87.25 88 SER A N 1
ATOM 704 C CA . SER A 1 88 ? -18.149 -15.371 32.563 1.00 87.25 88 SER A CA 1
ATOM 705 C C . SER A 1 88 ? -19.412 -14.536 32.815 1.00 87.25 88 SER A C 1
ATOM 707 O O . SER A 1 88 ? -20.379 -15.050 33.378 1.00 87.25 88 SER A O 1
ATOM 709 N N . CYS A 1 89 ? -19.408 -13.273 32.376 1.00 85.44 89 CYS A N 1
ATOM 710 C CA . CYS A 1 89 ? -20.521 -12.333 32.522 1.00 85.44 89 CYS A CA 1
ATOM 711 C C . CYS A 1 89 ? -20.963 -11.706 31.191 1.00 85.44 89 CYS A C 1
ATOM 713 O O . CYS A 1 89 ? -22.114 -11.292 31.083 1.00 85.44 89 CYS A O 1
ATOM 715 N N . HIS A 1 90 ? -20.063 -11.619 30.211 1.00 86.38 90 HIS A N 1
ATOM 716 C CA . HIS A 1 90 ? -20.289 -10.981 28.917 1.00 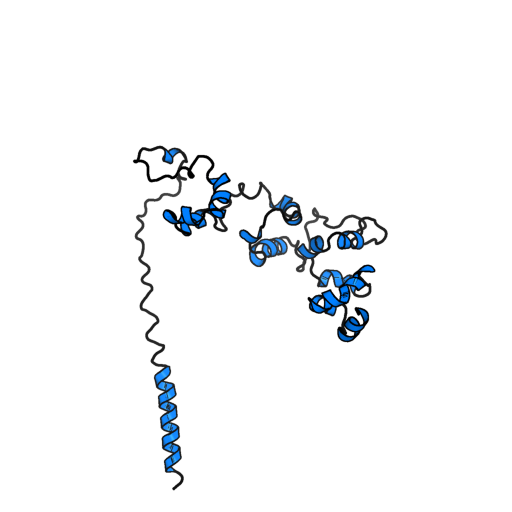86.38 90 HIS A CA 1
ATOM 717 C C . HIS A 1 90 ? -20.379 -12.003 27.783 1.00 86.38 90 HIS A C 1
ATOM 719 O O . HIS A 1 90 ? -19.809 -13.090 27.851 1.00 86.38 90 HIS A O 1
ATOM 725 N N . GLN A 1 91 ? -21.080 -11.625 26.724 1.00 87.00 91 GLN A N 1
ATOM 726 C CA . GLN A 1 91 ? -21.199 -12.362 25.474 1.00 87.00 91 GLN A CA 1
ATOM 727 C C . GLN A 1 91 ? -20.325 -11.708 24.393 1.00 87.00 91 GLN A C 1
ATOM 729 O O . GLN A 1 91 ? -19.920 -10.553 24.506 1.00 87.00 91 GLN A O 1
ATOM 734 N N . GLU A 1 92 ? -20.057 -12.427 23.301 1.00 82.69 92 GLU A N 1
ATOM 735 C CA . GLU A 1 92 ? -19.257 -11.907 22.178 1.00 82.69 92 GLU A CA 1
ATOM 736 C C . GLU A 1 92 ? -19.847 -10.613 21.583 1.00 82.69 92 GLU A C 1
ATOM 738 O O . GLU A 1 92 ? -19.113 -9.708 21.184 1.00 82.69 92 GLU A O 1
ATOM 743 N N . GLU A 1 93 ? -21.175 -10.485 21.603 1.00 77.56 93 GLU A N 1
ATOM 744 C CA . GLU A 1 93 ? -21.898 -9.285 21.174 1.00 77.56 93 GLU A CA 1
ATOM 745 C C . GLU A 1 93 ? -21.596 -8.039 22.025 1.00 77.56 93 GLU A C 1
ATOM 747 O O . GLU A 1 93 ? -21.578 -6.937 21.476 1.00 77.56 93 GLU A O 1
ATOM 752 N N . ASP A 1 94 ? -21.269 -8.193 23.313 1.00 80.62 94 ASP A N 1
ATOM 753 C CA . ASP A 1 94 ? -20.887 -7.078 24.197 1.00 80.62 94 ASP A CA 1
ATOM 754 C C . ASP A 1 94 ? -19.506 -6.516 23.832 1.00 80.62 94 ASP A C 1
ATOM 756 O O . ASP A 1 94 ? -19.237 -5.323 23.968 1.00 80.62 94 ASP A O 1
ATOM 760 N N . CYS A 1 95 ? -18.608 -7.374 23.342 1.00 80.19 95 CYS A N 1
ATOM 761 C CA . CYS A 1 95 ? -17.317 -6.953 22.806 1.00 80.19 95 CYS A CA 1
ATOM 762 C C . CYS A 1 95 ? -17.521 -6.277 21.445 1.00 80.19 95 CYS A C 1
ATOM 764 O O . CYS A 1 95 ? -16.997 -5.191 21.179 1.00 80.19 95 CYS A O 1
ATOM 766 N N . ALA A 1 96 ? -18.322 -6.909 20.583 1.00 77.06 96 ALA A N 1
ATOM 767 C CA . ALA A 1 96 ? -18.614 -6.410 19.247 1.00 77.06 96 ALA A CA 1
ATOM 768 C C . ALA A 1 96 ? -19.304 -5.040 19.289 1.00 77.06 96 ALA A C 1
ATOM 770 O O . ALA A 1 96 ? -19.032 -4.200 18.437 1.00 77.06 96 ALA A O 1
ATOM 771 N N . SER A 1 97 ? -20.112 -4.748 20.312 1.00 71.00 97 SER A N 1
ATOM 772 C CA . SER A 1 97 ? -20.804 -3.463 20.452 1.00 71.00 97 SER A CA 1
ATOM 773 C C . SER A 1 97 ? -19.887 -2.248 20.582 1.00 71.00 97 SER A C 1
ATOM 775 O O . SER A 1 97 ? -20.415 -1.144 20.599 1.00 71.00 97 SER A O 1
ATOM 777 N N . CYS A 1 98 ? -18.569 -2.438 20.729 1.00 71.25 98 CYS A N 1
ATOM 778 C CA . CYS A 1 98 ? -17.513 -1.419 20.650 1.00 71.25 98 CYS A CA 1
ATOM 779 C C . CYS A 1 98 ? -16.459 -1.757 19.579 1.00 71.25 98 CYS A C 1
ATOM 781 O O . CYS A 1 98 ? -15.914 -0.855 18.953 1.00 71.25 98 CYS A O 1
ATOM 783 N N . HIS A 1 99 ? -16.205 -3.044 19.329 1.00 76.19 99 HIS A N 1
ATOM 784 C CA . HIS A 1 99 ? -15.246 -3.545 18.338 1.00 76.19 99 HIS A CA 1
ATOM 785 C C . HIS A 1 99 ? -15.858 -3.813 16.950 1.00 76.19 99 HIS A C 1
ATOM 787 O O . HIS A 1 99 ? -15.343 -4.635 16.194 1.00 76.19 99 HIS A O 1
ATOM 793 N N . THR A 1 100 ? -16.959 -3.149 16.589 1.00 67.31 100 THR A N 1
ATOM 794 C CA . THR A 1 100 ? -17.449 -3.182 15.202 1.00 67.31 100 THR A CA 1
ATOM 795 C C . THR A 1 100 ? -16.695 -2.183 14.328 1.00 67.31 100 THR A C 1
ATOM 797 O O . THR A 1 100 ? -16.203 -1.161 14.807 1.00 67.31 100 THR A O 1
ATOM 800 N N . GLU A 1 101 ? -16.693 -2.438 13.016 1.00 54.44 101 GLU A N 1
ATOM 801 C CA . GLU A 1 101 ? -16.116 -1.571 11.973 1.00 54.44 101 GLU A CA 1
ATOM 802 C C . GLU A 1 101 ? -16.626 -0.106 12.024 1.00 54.44 101 GLU A C 1
ATOM 804 O O . GLU A 1 101 ? -16.021 0.776 11.423 1.00 54.44 101 GLU A O 1
ATOM 809 N N . ASN A 1 102 ? -17.710 0.183 12.761 1.00 52.53 102 ASN A N 1
ATOM 810 C CA . ASN A 1 102 ? -18.388 1.484 12.795 1.00 52.53 102 ASN A CA 1
ATOM 811 C C . ASN A 1 102 ? -18.167 2.322 14.072 1.00 52.53 102 ASN A C 1
ATOM 813 O O . ASN A 1 102 ? -18.835 3.343 14.232 1.00 52.53 102 ASN A O 1
ATOM 817 N N . LEU A 1 103 ? -17.292 1.921 15.004 1.00 54.00 103 LEU A N 1
ATOM 818 C CA . LEU A 1 103 ? -17.296 2.488 16.368 1.00 54.00 103 LEU A CA 1
ATOM 819 C C . LEU A 1 103 ? -16.096 3.322 16.802 1.00 54.00 103 LEU A C 1
ATOM 821 O O . LEU A 1 103 ? -16.030 3.760 17.954 1.00 54.00 103 LEU A O 1
ATOM 825 N N . ALA A 1 104 ? -15.226 3.704 15.878 1.00 51.91 104 ALA A N 1
ATOM 826 C CA . ALA A 1 104 ? -14.455 4.909 16.116 1.00 51.91 104 ALA A CA 1
ATOM 827 C C . ALA A 1 104 ? -15.428 6.098 16.142 1.00 51.91 104 ALA A C 1
ATOM 829 O O . ALA A 1 104 ? -15.958 6.484 15.098 1.00 51.91 104 ALA A O 1
ATOM 830 N N . LYS A 1 105 ? -15.639 6.744 17.301 1.00 52.94 105 LYS A N 1
ATOM 831 C CA . LYS A 1 105 ? -16.067 8.150 17.246 1.00 52.94 105 LYS A CA 1
ATOM 832 C C . LYS A 1 105 ? -15.093 8.842 16.276 1.00 52.94 105 LYS A C 1
ATOM 834 O O . LYS A 1 105 ? -13.896 8.579 16.398 1.00 52.94 105 LYS A O 1
ATOM 839 N N . PRO A 1 106 ? -15.548 9.700 15.343 1.00 51.09 106 PRO A N 1
ATOM 840 C CA . PRO A 1 106 ? -14.731 10.202 14.228 1.00 51.09 106 PRO A CA 1
ATOM 841 C C . PRO A 1 106 ? -13.401 10.888 14.589 1.00 51.09 106 PRO A C 1
ATOM 843 O O . PRO A 1 106 ? -12.679 11.281 13.687 1.00 51.09 106 PRO A O 1
ATOM 846 N N . LEU A 1 107 ? -13.082 11.039 15.879 1.00 58.53 107 LEU A N 1
ATOM 847 C CA . LEU A 1 107 ? -11.881 11.674 16.414 1.00 58.53 107 LEU A CA 1
ATOM 848 C C . LEU A 1 107 ? -11.123 10.835 17.466 1.00 58.53 107 LEU A C 1
ATOM 850 O O . LEU A 1 107 ? -10.135 11.309 18.017 1.00 58.53 107 LEU A O 1
ATOM 854 N N . THR A 1 108 ? -11.591 9.628 17.815 1.00 61.53 108 THR A N 1
ATOM 855 C CA . THR A 1 108 ? -10.920 8.770 18.818 1.00 61.53 108 THR A CA 1
ATOM 856 C C . THR A 1 108 ? -9.908 7.806 18.212 1.00 61.53 108 THR A C 1
ATOM 858 O O . THR A 1 108 ? -9.038 7.337 18.933 1.00 61.53 108 THR A O 1
ATOM 861 N N . VAL A 1 109 ? -10.034 7.497 16.919 1.00 69.38 109 VAL A N 1
ATOM 862 C CA . VAL A 1 109 ? -9.118 6.591 16.196 1.00 69.38 109 VAL A CA 1
ATOM 863 C C . VAL A 1 109 ? -8.288 7.347 15.166 1.00 69.38 109 VAL A C 1
ATOM 865 O O . VAL A 1 109 ? -7.108 7.071 15.009 1.00 69.38 109 VAL A O 1
ATOM 868 N N . HIS A 1 110 ? -8.876 8.353 14.521 1.00 76.38 110 HIS A N 1
ATOM 869 C CA . HIS A 1 110 ? -8.179 9.223 13.585 1.00 76.38 110 HIS A CA 1
ATOM 870 C C . HIS A 1 110 ? -8.292 10.682 14.040 1.00 76.38 110 HIS A C 1
ATOM 872 O O . HIS A 1 110 ? -9.345 11.067 14.547 1.00 76.38 110 HIS A O 1
ATOM 878 N N . PRO A 1 111 ? -7.256 11.516 13.874 1.00 76.69 111 PRO A N 1
ATOM 879 C CA . PRO A 1 111 ? -7.362 12.952 14.119 1.00 76.69 111 PRO A CA 1
ATOM 880 C C . PRO A 1 111 ? -8.303 13.640 13.107 1.00 76.69 111 PRO A C 1
ATOM 882 O O . PRO A 1 111 ? -8.618 13.070 12.058 1.00 76.69 111 PRO A O 1
ATOM 885 N N . PRO A 1 112 ? -8.746 14.887 13.375 1.00 78.12 112 PRO A N 1
ATOM 886 C CA . PRO A 1 112 ? -9.477 15.673 12.386 1.00 78.12 112 PRO A CA 1
ATOM 887 C C . PRO A 1 112 ? -8.688 15.791 11.077 1.00 78.12 112 PRO A C 1
ATOM 889 O O . PRO A 1 112 ? -7.473 15.988 11.102 1.00 78.12 112 PRO A O 1
ATOM 892 N N . ASN A 1 113 ? -9.391 15.741 9.946 1.00 77.88 113 ASN A N 1
ATOM 893 C CA . ASN A 1 113 ? -8.810 15.791 8.602 1.00 77.88 113 ASN A CA 1
ATOM 894 C C . ASN A 1 113 ? -7.753 14.703 8.347 1.00 77.88 113 ASN A C 1
ATOM 896 O O . ASN A 1 113 ? -6.739 14.962 7.690 1.00 77.88 113 ASN A O 1
ATOM 900 N N . PHE A 1 114 ? -7.951 13.494 8.881 1.00 79.12 114 PHE A N 1
ATOM 901 C CA . PHE A 1 114 ? -7.030 12.374 8.692 1.00 79.12 114 PHE A CA 1
ATOM 902 C C . PHE A 1 114 ? -6.695 12.125 7.220 1.00 79.12 114 PHE A C 1
ATOM 904 O O . PHE A 1 114 ? -5.560 11.798 6.909 1.00 79.12 114 PHE A O 1
ATOM 911 N N . GLU A 1 115 ? -7.603 12.404 6.284 1.00 79.56 115 GLU A N 1
ATOM 912 C CA . GLU A 1 115 ? -7.345 12.342 4.844 1.00 79.56 115 GLU A CA 1
ATOM 913 C C . GLU A 1 115 ? -6.156 13.201 4.377 1.00 79.56 115 GLU A C 1
ATOM 915 O O . GLU A 1 115 ? -5.559 12.913 3.343 1.00 79.56 115 GLU A O 1
ATOM 920 N N . THR A 1 116 ? -5.767 14.229 5.127 1.00 77.56 116 THR A N 1
ATOM 921 C CA . THR A 1 116 ? -4.610 15.076 4.802 1.00 77.56 116 THR A CA 1
ATOM 922 C C . THR A 1 116 ? -3.284 14.507 5.298 1.00 77.56 116 THR A C 1
ATOM 924 O O . THR A 1 116 ? -2.243 14.826 4.729 1.00 77.56 116 THR A O 1
ATOM 927 N N . ILE A 1 117 ? -3.316 13.646 6.317 1.00 78.38 117 ILE A N 1
ATOM 928 C CA . ILE A 1 117 ? -2.120 13.039 6.917 1.00 78.38 117 ILE A CA 1
ATOM 929 C C . ILE A 1 117 ? -2.039 11.524 6.695 1.00 78.38 117 ILE A C 1
ATOM 931 O O . ILE A 1 117 ? -0.993 10.938 6.949 1.00 78.38 117 ILE A O 1
ATOM 935 N N . HIS A 1 118 ? -3.096 10.896 6.164 1.00 83.38 118 HIS A N 1
ATOM 936 C CA . HIS A 1 118 ? -3.206 9.441 6.024 1.00 83.38 118 HIS A CA 1
ATOM 937 C C . HIS A 1 118 ? -2.052 8.839 5.223 1.00 83.38 118 HIS A C 1
ATOM 939 O O . HIS A 1 118 ? -1.660 7.714 5.485 1.00 83.38 118 HIS A O 1
ATOM 945 N N . ALA A 1 119 ? -1.496 9.577 4.257 1.00 78.69 119 ALA A N 1
ATOM 946 C CA . ALA A 1 119 ? -0.358 9.118 3.471 1.00 78.69 119 ALA A CA 1
ATOM 947 C C . ALA A 1 119 ? 0.906 8.957 4.331 1.00 78.69 119 ALA A C 1
ATOM 949 O O . ALA A 1 119 ? 1.703 8.059 4.082 1.00 78.69 119 ALA A O 1
ATOM 950 N N . ILE A 1 120 ? 1.076 9.810 5.347 1.00 78.50 120 ILE A N 1
ATOM 951 C CA . ILE A 1 120 ? 2.180 9.722 6.305 1.00 78.50 120 ILE A CA 1
ATOM 952 C C . ILE A 1 120 ? 1.932 8.528 7.231 1.00 78.50 120 ILE A C 1
ATOM 954 O O . ILE A 1 120 ? 2.786 7.653 7.324 1.00 78.50 120 ILE A O 1
ATOM 958 N N . ASP A 1 121 ? 0.747 8.440 7.836 1.00 78.19 121 ASP A N 1
ATOM 959 C CA . ASP A 1 121 ? 0.424 7.375 8.797 1.00 78.19 121 ASP A CA 1
ATOM 960 C C . ASP A 1 121 ? 0.412 5.981 8.143 1.00 78.19 121 ASP A C 1
ATOM 962 O O . ASP A 1 121 ? 0.945 5.026 8.707 1.00 78.19 121 ASP A O 1
ATOM 966 N N . ALA A 1 122 ? -0.100 5.864 6.912 1.00 78.06 122 ALA A N 1
ATOM 967 C CA . ALA A 1 122 ? -0.068 4.625 6.134 1.00 78.06 122 ALA A CA 1
ATOM 968 C C . ALA A 1 122 ? 1.357 4.211 5.728 1.00 78.06 122 ALA A C 1
ATOM 970 O O . ALA A 1 122 ? 1.634 3.022 5.602 1.00 78.06 122 ALA A O 1
ATOM 971 N N . HIS A 1 123 ? 2.264 5.171 5.524 1.00 73.75 123 HIS A N 1
ATOM 972 C CA . HIS A 1 123 ? 3.667 4.898 5.202 1.00 73.75 123 HIS A CA 1
ATOM 973 C C . HIS A 1 123 ? 4.483 4.490 6.438 1.00 73.75 123 HIS A C 1
ATOM 975 O O . HIS A 1 123 ? 5.446 3.736 6.322 1.00 73.75 123 HIS A O 1
ATOM 981 N N . LEU A 1 124 ? 4.091 4.960 7.624 1.00 73.44 124 LEU A N 1
ATOM 982 C CA . LEU A 1 124 ? 4.756 4.634 8.885 1.00 73.44 124 LEU A CA 1
ATOM 983 C C . LEU A 1 124 ? 4.331 3.276 9.473 1.00 73.44 124 LEU A C 1
ATOM 985 O O . LEU A 1 124 ? 4.866 2.895 10.513 1.00 73.44 124 LEU A O 1
ATOM 989 N N . ASP A 1 125 ? 3.416 2.550 8.812 1.00 64.88 125 ASP A N 1
ATOM 990 C CA . ASP A 1 125 ? 2.904 1.223 9.215 1.00 64.88 125 ASP A CA 1
ATOM 991 C C . ASP A 1 125 ? 2.388 1.206 10.670 1.00 64.88 125 ASP A C 1
ATOM 993 O O . ASP A 1 125 ? 2.486 0.209 11.386 1.00 64.88 125 ASP A O 1
ATOM 997 N N . GLN A 1 126 ? 1.920 2.366 11.155 1.00 55.38 126 GLN A N 1
ATOM 998 C CA . GLN A 1 126 ? 1.840 2.608 12.596 1.00 55.38 126 GLN A CA 1
ATOM 999 C C . GLN A 1 126 ? 0.608 2.021 13.270 1.00 55.38 126 GLN A C 1
ATOM 1001 O O . GLN A 1 126 ? 0.645 1.825 14.479 1.00 55.38 126 GLN A O 1
ATOM 1006 N N . ASP A 1 127 ? -0.421 1.652 12.516 1.00 59.06 127 ASP A N 1
ATOM 1007 C CA . ASP A 1 127 ? -1.593 0.976 13.046 1.00 59.06 127 ASP A CA 1
ATOM 1008 C C . ASP A 1 127 ? -2.075 -0.031 12.012 1.00 59.06 127 ASP A C 1
ATOM 1010 O O . ASP A 1 127 ? -2.109 0.251 10.816 1.00 59.06 127 ASP A O 1
ATOM 1014 N N . ASN A 1 128 ? -2.419 -1.234 12.461 1.00 68.31 128 ASN A N 1
ATOM 1015 C CA . ASN A 1 128 ? -2.861 -2.332 11.615 1.00 68.31 128 ASN A CA 1
ATOM 1016 C C . ASN A 1 128 ? -4.261 -2.017 11.056 1.00 68.31 128 ASN A C 1
ATOM 1018 O O . ASN A 1 128 ? -5.269 -2.570 11.489 1.00 68.31 128 ASN A O 1
ATOM 1022 N N . CYS A 1 129 ? -4.326 -1.086 10.098 1.00 75.69 129 CYS A N 1
ATOM 1023 C CA . CYS A 1 129 ? -5.545 -0.534 9.510 1.00 75.69 129 CYS A CA 1
ATOM 1024 C C . CYS A 1 129 ? -6.489 -1.641 9.049 1.00 75.69 129 CYS A C 1
ATOM 1026 O O . CYS A 1 129 ? -7.701 -1.475 9.101 1.00 75.69 129 CYS A O 1
ATOM 1028 N N . THR A 1 130 ? -5.925 -2.777 8.628 1.00 74.94 130 THR A N 1
ATOM 1029 C CA . THR A 1 130 ? -6.659 -3.942 8.126 1.00 74.94 130 THR A CA 1
ATOM 1030 C C . THR A 1 130 ? -7.489 -4.681 9.173 1.00 74.94 130 THR A C 1
ATOM 1032 O O . THR A 1 130 ? -8.400 -5.431 8.806 1.00 74.94 130 THR A O 1
ATOM 1035 N N . ASP A 1 131 ? -7.249 -4.407 10.457 1.00 76.06 131 ASP A N 1
ATOM 1036 C CA . ASP A 1 131 ? -8.066 -4.912 11.559 1.00 76.06 131 ASP A CA 1
ATOM 1037 C C . ASP A 1 131 ? -9.488 -4.330 11.508 1.00 76.06 131 ASP A C 1
ATOM 1039 O O . ASP A 1 131 ? -10.448 -5.032 11.826 1.00 76.06 131 ASP A O 1
ATOM 1043 N N . CYS A 1 132 ? -9.634 -3.089 11.023 1.00 75.56 132 CYS A N 1
ATOM 1044 C CA . CYS A 1 132 ? -10.922 -2.395 10.890 1.00 75.56 132 CYS A CA 1
ATOM 1045 C C . CYS A 1 132 ? -11.313 -2.094 9.428 1.00 75.56 132 CYS A C 1
ATOM 1047 O O . CYS A 1 132 ? -12.494 -2.079 9.093 1.00 75.56 132 CYS A O 1
ATOM 1049 N N . HIS A 1 133 ? -10.346 -1.865 8.536 1.00 79.31 133 HIS A N 1
ATOM 1050 C CA . HIS A 1 133 ? -10.552 -1.428 7.153 1.00 79.31 133 HIS A CA 1
ATOM 1051 C C . HIS A 1 133 ? -10.129 -2.497 6.145 1.00 79.31 133 HIS A C 1
ATOM 1053 O O . HIS A 1 133 ? -8.949 -2.801 5.990 1.00 79.31 133 HIS A O 1
ATOM 1059 N N . LYS A 1 134 ? -11.075 -3.026 5.362 1.00 81.19 134 LYS A N 1
ATOM 1060 C CA . LYS A 1 134 ? -10.731 -3.932 4.254 1.00 81.19 134 LYS A CA 1
ATOM 1061 C C . LYS A 1 134 ? -10.069 -3.158 3.112 1.00 81.19 134 LYS A C 1
ATOM 1063 O O . LYS A 1 134 ? -10.606 -2.152 2.644 1.00 81.19 134 LYS A O 1
ATOM 1068 N N . VAL A 1 135 ? -8.920 -3.644 2.640 1.00 79.06 135 VAL A N 1
ATOM 1069 C CA . VAL A 1 135 ? -8.101 -2.981 1.607 1.00 79.06 135 VAL A CA 1
ATOM 1070 C C . VAL A 1 135 ? -8.901 -2.753 0.322 1.00 79.06 135 VAL A C 1
ATOM 1072 O O . VAL A 1 135 ? -8.814 -1.693 -0.297 1.00 79.06 135 VAL A O 1
ATOM 1075 N N . GLU A 1 136 ? -9.731 -3.720 -0.054 1.00 78.38 136 GLU A N 1
ATOM 1076 C CA . GLU A 1 136 ? -10.478 -3.738 -1.309 1.00 78.38 136 GLU A CA 1
ATOM 1077 C C . GLU A 1 136 ? -11.641 -2.738 -1.323 1.00 78.38 136 GLU A C 1
ATOM 1079 O O . GLU A 1 136 ? -11.963 -2.180 -2.372 1.00 78.38 136 GLU A O 1
ATOM 1084 N N . THR A 1 137 ? -12.284 -2.498 -0.177 1.00 79.88 137 THR A N 1
ATOM 1085 C CA . THR A 1 137 ? -13.486 -1.651 -0.098 1.00 79.88 137 THR A CA 1
ATOM 1086 C C . THR A 1 137 ? -13.205 -0.264 0.459 1.00 79.88 137 THR A C 1
ATOM 1088 O O . THR A 1 137 ? -13.916 0.676 0.106 1.00 79.88 137 THR A O 1
ATOM 1091 N N . PHE A 1 138 ? -12.165 -0.112 1.280 1.00 81.81 138 PHE A N 1
ATOM 1092 C CA . PHE A 1 138 ? -11.804 1.157 1.897 1.00 81.81 138 PHE A CA 1
ATOM 1093 C C . PHE A 1 138 ? -10.658 1.840 1.145 1.00 81.81 138 PHE A C 1
ATOM 1095 O O . PHE A 1 138 ? -10.877 2.866 0.492 1.00 81.81 138 PHE A O 1
ATOM 1102 N N . CYS A 1 139 ? -9.462 1.240 1.170 1.00 81.25 139 CYS A N 1
ATOM 1103 C CA . CYS A 1 139 ? -8.248 1.833 0.605 1.00 81.25 139 CYS A CA 1
ATOM 1104 C C . CYS A 1 139 ? -8.379 1.997 -0.913 1.00 81.25 139 CYS A C 1
ATOM 1106 O O . CYS A 1 139 ? -8.293 3.110 -1.435 1.00 81.25 139 CYS A O 1
ATOM 1108 N N . ALA A 1 140 ? -8.685 0.904 -1.620 1.00 81.19 140 ALA A N 1
ATOM 1109 C CA . ALA A 1 140 ? -8.794 0.912 -3.075 1.00 81.19 140 ALA A CA 1
ATOM 1110 C C . ALA A 1 140 ? -9.918 1.839 -3.562 1.00 81.19 140 ALA A C 1
ATOM 1112 O O . ALA A 1 140 ? -9.699 2.655 -4.451 1.00 81.19 140 ALA A O 1
ATOM 1113 N N . SER A 1 141 ? -11.103 1.783 -2.949 1.00 83.50 141 SER A N 1
ATOM 1114 C CA . SER A 1 141 ? -12.239 2.643 -3.321 1.00 83.50 141 SER A CA 1
ATOM 1115 C C . SER A 1 141 ? -11.922 4.132 -3.181 1.00 83.50 141 SER A C 1
ATOM 1117 O O . SER A 1 141 ? -12.243 4.925 -4.071 1.00 83.50 141 SER A O 1
ATOM 1119 N N . CYS A 1 142 ? -11.289 4.525 -2.071 1.00 83.62 142 CYS A N 1
ATOM 1120 C CA . CYS A 1 142 ? -10.892 5.909 -1.861 1.00 83.62 142 CYS A CA 1
ATOM 1121 C C . CYS A 1 142 ? -9.828 6.326 -2.878 1.00 83.62 142 CYS A C 1
ATOM 1123 O O . CYS A 1 142 ? -10.042 7.305 -3.589 1.00 83.62 142 CYS A O 1
ATOM 1125 N N . HIS A 1 143 ? -8.754 5.540 -3.022 1.00 83.69 143 HIS A N 1
ATOM 1126 C CA . HIS A 1 143 ? -7.638 5.870 -3.910 1.00 83.69 143 HIS A CA 1
ATOM 1127 C C . HIS A 1 143 ? -8.051 5.911 -5.393 1.00 83.69 143 HIS A C 1
ATOM 1129 O O . HIS A 1 143 ? -7.544 6.742 -6.145 1.00 83.69 143 HIS A O 1
ATOM 1135 N N . ILE A 1 144 ? -9.007 5.072 -5.813 1.00 81.69 144 ILE A N 1
ATOM 1136 C CA . ILE A 1 144 ? -9.607 5.121 -7.156 1.00 81.69 144 ILE A CA 1
ATOM 1137 C C . ILE A 1 144 ? -10.434 6.400 -7.323 1.00 81.69 144 ILE A C 1
ATOM 1139 O O . ILE A 1 144 ? -10.288 7.115 -8.314 1.00 81.69 144 ILE A O 1
ATOM 1143 N N . ARG A 1 145 ? -11.301 6.726 -6.353 1.00 82.56 145 ARG A N 1
ATOM 1144 C CA . ARG A 1 145 ? -12.175 7.910 -6.423 1.00 82.56 145 ARG A CA 1
ATOM 1145 C C . ARG A 1 145 ? -11.385 9.219 -6.418 1.00 82.56 145 ARG A C 1
ATOM 1147 O O . ARG A 1 145 ? -11.781 10.159 -7.103 1.00 82.56 145 ARG A O 1
ATOM 1154 N N . THR A 1 146 ? -10.291 9.285 -5.665 1.00 78.38 146 THR A N 1
ATOM 1155 C CA . THR A 1 146 ? -9.398 10.452 -5.604 1.00 78.38 146 THR A CA 1
ATOM 1156 C C . THR A 1 146 ? -8.320 10.443 -6.687 1.00 78.38 146 THR A C 1
ATOM 1158 O O . THR A 1 146 ? -7.560 11.404 -6.767 1.00 78.38 146 THR A O 1
ATOM 1161 N N . ARG A 1 147 ? -8.285 9.404 -7.538 1.00 77.56 147 ARG A N 1
ATOM 1162 C CA . ARG A 1 147 ? -7.327 9.231 -8.643 1.00 77.56 147 ARG A CA 1
ATOM 1163 C C . ARG A 1 147 ? -5.861 9.256 -8.202 1.00 77.56 147 ARG A C 1
ATOM 1165 O O . ARG A 1 147 ? -5.012 9.755 -8.927 1.00 77.56 147 ARG A O 1
ATOM 1172 N N . VAL A 1 148 ? -5.581 8.718 -7.015 1.00 75.31 148 VAL A N 1
ATOM 1173 C CA . VAL A 1 148 ? -4.216 8.529 -6.483 1.00 75.31 148 VAL A CA 1
ATOM 1174 C C . VAL A 1 148 ? -3.774 7.059 -6.511 1.00 75.31 148 VAL A C 1
ATOM 1176 O O . VAL A 1 148 ? -2.669 6.730 -6.092 1.00 75.31 148 VAL A O 1
ATOM 1179 N N . SER A 1 149 ? -4.631 6.147 -6.985 1.00 75.94 149 SER A N 1
ATOM 1180 C CA . SER A 1 149 ? -4.267 4.750 -7.262 1.00 75.94 149 SER A CA 1
ATOM 1181 C C . SER A 1 149 ? -3.580 4.602 -8.620 1.00 75.94 149 SER A C 1
ATOM 1183 O O . SER A 1 149 ? -3.973 5.285 -9.560 1.00 75.94 149 SER A O 1
ATOM 1185 N N . ALA A 1 150 ? -2.719 3.594 -8.806 1.00 66.94 150 ALA A N 1
ATOM 1186 C CA . ALA A 1 150 ? -2.206 3.213 -10.134 1.00 66.94 150 ALA A CA 1
ATOM 1187 C C . ALA A 1 150 ? -3.227 2.540 -11.076 1.00 66.94 150 ALA A C 1
ATOM 1189 O O . ALA A 1 150 ? -2.864 1.794 -11.990 1.00 66.94 150 ALA A O 1
ATOM 1190 N N . ILE A 1 151 ? -4.522 2.739 -10.840 1.00 70.75 151 ILE A N 1
ATOM 1191 C CA . ILE A 1 151 ? -5.576 2.362 -11.778 1.00 70.75 151 ILE A CA 1
ATOM 1192 C C . ILE A 1 151 ? -5.904 3.608 -12.594 1.00 70.75 151 ILE A C 1
ATOM 1194 O O . ILE A 1 151 ? -6.284 4.633 -12.036 1.00 70.75 151 ILE A O 1
ATOM 1198 N N . GLU A 1 152 ? -5.742 3.506 -13.911 1.00 65.56 152 GLU A N 1
ATOM 1199 C CA . GLU A 1 152 ? -5.967 4.625 -14.820 1.00 65.56 152 GLU A CA 1
ATOM 1200 C C . GLU A 1 152 ? -7.436 5.088 -14.834 1.00 65.56 152 GLU A C 1
ATOM 1202 O O . GLU A 1 152 ? -8.345 4.246 -14.834 1.00 65.56 152 GLU A O 1
ATOM 1207 N N . PRO A 1 153 ? -7.685 6.410 -14.927 1.00 64.25 153 PRO A N 1
ATOM 1208 C CA . PRO A 1 153 ? -6.693 7.492 -14.995 1.00 64.25 153 PRO A CA 1
ATOM 1209 C C . PRO A 1 153 ? -6.078 7.837 -13.624 1.00 64.25 153 PRO A C 1
ATOM 1211 O O . PRO A 1 153 ? -6.812 8.153 -12.685 1.00 64.25 153 PRO A O 1
ATOM 1214 N N . ASN A 1 154 ? -4.743 7.826 -13.533 1.00 64.12 154 ASN A N 1
ATOM 1215 C CA . ASN A 1 154 ? -4.001 8.244 -12.337 1.00 64.12 154 ASN A CA 1
ATOM 1216 C C . ASN A 1 154 ? -3.564 9.711 -12.489 1.00 64.12 154 ASN A C 1
ATOM 1218 O O . ASN A 1 154 ? -2.524 10.016 -13.070 1.00 64.12 154 ASN A O 1
ATOM 1222 N N . ASP A 1 155 ? -4.416 10.619 -12.019 1.00 67.19 155 ASP A N 1
ATOM 1223 C CA . ASP A 1 155 ? -4.259 12.072 -12.131 1.00 67.19 155 ASP A CA 1
ATOM 1224 C C . ASP A 1 155 ? -4.407 12.684 -10.732 1.00 67.19 155 ASP A C 1
ATOM 1226 O O . ASP A 1 155 ? -5.493 13.161 -10.369 1.00 67.19 155 ASP A O 1
ATOM 1230 N N . PRO A 1 156 ? -3.360 12.576 -9.890 1.00 64.00 156 PRO A N 1
ATOM 1231 C CA . PRO A 1 156 ? -3.415 13.082 -8.534 1.00 64.00 156 PRO A CA 1
ATOM 1232 C C . PRO A 1 156 ? -3.604 14.608 -8.540 1.00 64.00 156 PRO A C 1
ATOM 1234 O O . PRO A 1 156 ? -3.098 15.300 -9.426 1.00 64.00 156 PRO A O 1
ATOM 1237 N N . PRO A 1 157 ? -4.297 15.179 -7.538 1.00 62.75 157 PRO A N 1
ATOM 1238 C CA . PRO A 1 157 ? -4.510 16.620 -7.465 1.00 62.75 157 PRO A CA 1
ATOM 1239 C C . PRO A 1 157 ? -3.187 17.398 -7.530 1.00 62.75 157 PRO A C 1
ATOM 1241 O O . PRO A 1 157 ? -2.225 17.046 -6.854 1.00 62.75 157 PRO A O 1
ATOM 1244 N N . THR A 1 158 ? -3.169 18.530 -8.241 1.00 59.19 158 THR A N 1
ATOM 1245 C CA . THR A 1 158 ? -1.991 19.401 -8.485 1.00 59.19 158 THR A CA 1
ATOM 1246 C C . THR A 1 158 ? -1.220 19.874 -7.248 1.00 59.19 158 THR A C 1
ATOM 1248 O O . THR A 1 158 ? -0.143 20.444 -7.379 1.00 59.19 158 THR A O 1
ATOM 1251 N N . ARG A 1 159 ? -1.759 19.676 -6.043 1.00 58.84 159 ARG A N 1
ATOM 1252 C CA . ARG A 1 159 ? -1.113 20.029 -4.770 1.00 58.84 159 ARG A CA 1
ATOM 1253 C C . ARG A 1 159 ? -0.314 18.880 -4.157 1.00 58.84 159 ARG A C 1
ATOM 1255 O O . ARG A 1 159 ? 0.266 19.067 -3.093 1.00 58.84 159 ARG A O 1
ATOM 1262 N N . VAL A 1 160 ? -0.306 17.712 -4.793 1.00 61.12 160 VAL A N 1
ATOM 1263 C CA . VAL A 1 160 ? 0.357 16.515 -4.285 1.00 61.12 160 VAL A CA 1
ATOM 1264 C C . VAL A 1 160 ? 1.373 16.045 -5.321 1.00 61.12 160 VAL A C 1
ATOM 1266 O O . VAL A 1 160 ? 1.117 15.169 -6.142 1.00 61.12 160 VAL A O 1
ATOM 1269 N N . GLU A 1 161 ? 2.533 16.701 -5.327 1.00 67.81 161 GLU A N 1
ATOM 1270 C CA . GLU A 1 161 ? 3.675 16.278 -6.134 1.00 67.81 161 GLU A CA 1
ATOM 1271 C C . GLU A 1 161 ? 4.402 15.151 -5.386 1.00 67.81 161 GLU A C 1
ATOM 1273 O O . GLU A 1 161 ? 5.188 15.384 -4.471 1.00 67.81 161 GLU A O 1
ATOM 1278 N N . PHE A 1 162 ? 4.081 13.904 -5.739 1.00 70.38 162 PHE A N 1
ATOM 1279 C CA . PHE A 1 162 ? 4.619 12.710 -5.072 1.00 70.38 162 PHE A CA 1
ATOM 1280 C C . PHE A 1 162 ? 6.068 12.379 -5.463 1.00 70.38 162 PHE A C 1
ATOM 1282 O O . PHE A 1 162 ? 6.728 11.590 -4.789 1.00 70.38 162 PHE A O 1
ATOM 1289 N N . HIS A 1 163 ? 6.583 12.981 -6.538 1.00 82.25 163 HIS A N 1
ATOM 1290 C CA . HIS A 1 163 ? 7.935 12.743 -7.034 1.00 82.25 163 HIS A CA 1
ATOM 1291 C C . HIS A 1 163 ? 8.762 14.034 -6.981 1.00 82.25 163 HIS A C 1
ATOM 1293 O O . HIS A 1 163 ? 8.348 15.033 -7.562 1.00 82.25 163 HIS A O 1
ATOM 1299 N N . PRO A 1 164 ? 9.941 14.047 -6.336 1.00 78.94 164 PRO A N 1
ATOM 1300 C CA . PRO A 1 164 ? 10.751 15.256 -6.223 1.00 78.94 164 PRO A CA 1
ATOM 1301 C C . PRO A 1 164 ? 11.364 15.684 -7.572 1.00 78.94 164 PRO A C 1
ATOM 1303 O O . PRO A 1 164 ? 11.559 14.852 -8.469 1.00 78.94 164 PRO A O 1
ATOM 1306 N N . PRO A 1 165 ? 11.794 16.954 -7.713 1.00 81.69 165 PRO A N 1
ATOM 1307 C CA . PRO A 1 165 ? 12.552 17.398 -8.876 1.00 81.69 165 PRO A CA 1
ATOM 1308 C C . PRO A 1 165 ? 13.770 16.504 -9.147 1.00 81.69 165 PRO A C 1
ATOM 1310 O O . PRO A 1 165 ? 14.547 16.167 -8.251 1.00 81.69 165 PRO A O 1
ATOM 1313 N N . GLY A 1 166 ? 13.954 16.116 -10.410 1.00 83.69 166 GLY A N 1
ATOM 1314 C CA . GLY A 1 166 ? 15.040 15.218 -10.811 1.00 83.69 166 GLY A CA 1
ATOM 1315 C C . GLY A 1 166 ? 14.781 13.730 -10.545 1.00 83.69 166 GLY A C 1
ATOM 1316 O O . GLY A 1 166 ? 15.712 12.942 -10.692 1.00 83.69 166 GLY A O 1
ATOM 1317 N N . TRP A 1 167 ? 13.548 13.325 -10.222 1.00 87.25 167 TRP A N 1
ATOM 1318 C CA . TRP A 1 167 ? 13.138 11.924 -10.033 1.00 87.25 167 TRP A CA 1
ATOM 1319 C C . TRP A 1 167 ? 13.584 10.972 -11.158 1.00 87.25 167 TRP A C 1
ATOM 1321 O O . TRP A 1 167 ? 14.118 9.888 -10.906 1.00 87.25 167 TRP A O 1
ATOM 1331 N N . LEU A 1 168 ? 13.423 11.389 -12.417 1.00 85.50 168 LEU A N 1
ATOM 1332 C CA . LEU A 1 168 ? 13.830 10.604 -13.591 1.00 85.50 168 LEU A CA 1
ATOM 1333 C C . LEU A 1 168 ? 15.299 10.814 -13.994 1.00 85.50 168 LEU A C 1
ATOM 1335 O O . LEU A 1 168 ? 15.809 10.103 -14.856 1.00 85.50 168 LEU A O 1
ATOM 1339 N N . ASN A 1 169 ? 16.005 11.766 -13.381 1.00 88.88 169 ASN A N 1
ATOM 1340 C CA . ASN A 1 169 ? 17.402 12.040 -13.694 1.00 88.88 169 ASN A CA 1
ATOM 1341 C C . ASN A 1 169 ? 18.315 11.103 -12.894 1.00 88.88 169 ASN A C 1
ATOM 1343 O O . ASN A 1 169 ? 18.536 11.327 -11.708 1.00 88.88 169 ASN A O 1
ATOM 1347 N N . ALA A 1 170 ? 18.909 10.102 -13.547 1.00 83.19 170 ALA A N 1
ATOM 1348 C CA . ALA A 1 170 ? 19.798 9.124 -12.910 1.00 83.19 170 ALA A CA 1
ATOM 1349 C C . ALA A 1 170 ? 21.019 9.736 -12.186 1.00 83.19 170 ALA A C 1
ATOM 1351 O O . ALA A 1 170 ? 21.585 9.099 -11.298 1.00 83.19 170 ALA A O 1
ATOM 1352 N N . SER A 1 171 ? 21.426 10.962 -12.533 1.00 86.69 171 SER A N 1
ATOM 1353 C CA . SER A 1 171 ? 22.517 11.682 -11.863 1.00 86.69 171 SER A CA 1
ATOM 1354 C C . SER A 1 171 ? 22.076 12.416 -10.591 1.00 86.69 171 SER A C 1
ATOM 1356 O O . SER A 1 171 ? 22.926 12.852 -9.819 1.00 86.69 171 SER A O 1
ATOM 1358 N N . SER A 1 172 ? 20.769 12.565 -10.352 1.00 89.69 172 SER A N 1
ATOM 1359 C CA . SER A 1 172 ? 20.246 13.176 -9.128 1.00 89.69 172 SER A CA 1
ATOM 1360 C C . SER A 1 172 ? 20.423 12.225 -7.940 1.00 89.69 172 SER A C 1
ATOM 1362 O O . SER A 1 172 ? 20.062 11.055 -8.056 1.00 89.69 172 SER A O 1
ATOM 1364 N N . PRO A 1 173 ? 20.894 12.678 -6.765 1.00 84.94 173 PRO A N 1
ATOM 1365 C CA . PRO A 1 173 ? 20.915 11.842 -5.561 1.00 84.94 173 PRO A CA 1
ATOM 1366 C C . PRO A 1 173 ? 19.507 11.426 -5.091 1.00 84.94 173 PRO A C 1
ATOM 1368 O O . PRO A 1 173 ? 19.378 10.437 -4.374 1.00 84.94 173 PRO A O 1
ATOM 1371 N N . ASN A 1 174 ? 18.462 12.135 -5.537 1.00 83.31 174 ASN A N 1
ATOM 1372 C CA . ASN A 1 174 ? 17.054 11.869 -5.225 1.00 83.31 174 ASN A CA 1
ATOM 1373 C C . ASN A 1 174 ? 16.316 11.156 -6.375 1.00 83.31 174 ASN A C 1
ATOM 1375 O O . ASN A 1 174 ? 15.097 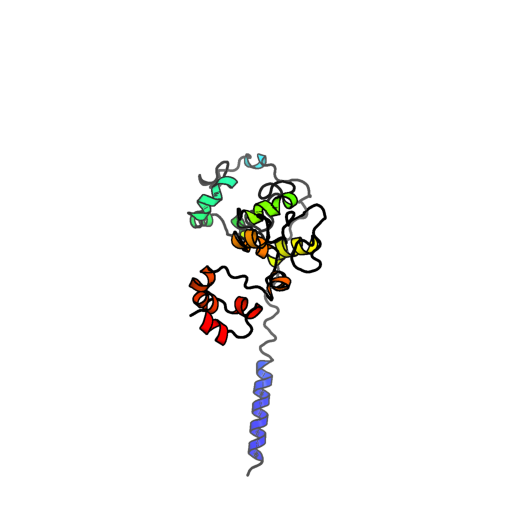11.268 -6.497 1.00 83.31 174 ASN A O 1
ATOM 1379 N N . ASN A 1 175 ? 17.042 10.466 -7.261 1.00 89.31 175 ASN A N 1
ATOM 1380 C CA . ASN A 1 175 ? 16.420 9.749 -8.372 1.00 89.31 175 ASN A CA 1
ATOM 1381 C C . ASN A 1 175 ? 15.654 8.499 -7.916 1.00 89.31 175 ASN A C 1
ATOM 1383 O O . ASN A 1 175 ? 15.977 7.886 -6.892 1.00 89.31 175 ASN A O 1
ATOM 1387 N N . HIS A 1 176 ? 14.689 8.082 -8.736 1.00 90.06 176 HIS A N 1
ATOM 1388 C CA . HIS A 1 176 ? 13.815 6.944 -8.456 1.00 90.06 176 HIS A CA 1
ATOM 1389 C C . HIS A 1 176 ? 14.570 5.638 -8.225 1.00 90.06 176 HIS A C 1
ATOM 1391 O O . HIS A 1 176 ? 14.186 4.857 -7.366 1.00 90.06 176 HIS A O 1
ATOM 1397 N N . GLY A 1 177 ? 15.688 5.412 -8.917 1.00 87.19 177 GLY A N 1
ATOM 1398 C CA . GLY A 1 177 ? 16.511 4.220 -8.729 1.00 87.19 177 GLY A CA 1
ATOM 1399 C C . GLY A 1 177 ? 17.243 4.189 -7.383 1.00 87.19 177 GLY A C 1
ATOM 1400 O O . GLY A 1 177 ? 17.539 3.113 -6.864 1.00 87.19 177 GLY A O 1
ATOM 1401 N N . VAL A 1 178 ? 17.565 5.341 -6.787 1.00 86.06 178 VAL A N 1
ATOM 1402 C CA . VAL A 1 178 ? 18.098 5.412 -5.413 1.00 86.06 178 VAL A CA 1
ATOM 1403 C C . VAL A 1 178 ? 16.974 5.214 -4.399 1.00 86.06 178 VAL A C 1
ATOM 1405 O O . VAL A 1 178 ? 17.148 4.419 -3.478 1.00 86.06 178 VAL A O 1
ATOM 1408 N N . ALA A 1 179 ? 15.828 5.873 -4.588 1.00 86.50 179 ALA A N 1
ATOM 1409 C CA . ALA A 1 179 ? 14.663 5.738 -3.711 1.00 86.50 179 ALA A CA 1
ATOM 1410 C C . ALA A 1 179 ? 14.122 4.296 -3.680 1.00 86.50 179 ALA A C 1
ATOM 1412 O O . ALA A 1 179 ? 14.038 3.693 -2.613 1.00 86.50 179 ALA A O 1
ATOM 1413 N N . ALA A 1 180 ? 13.900 3.690 -4.849 1.00 87.44 180 ALA A N 1
ATOM 1414 C CA . ALA A 1 180 ? 13.438 2.311 -5.002 1.00 87.44 180 ALA A CA 1
ATOM 1415 C C . ALA A 1 180 ? 14.364 1.286 -4.328 1.00 87.44 180 ALA A C 1
ATOM 1417 O O . ALA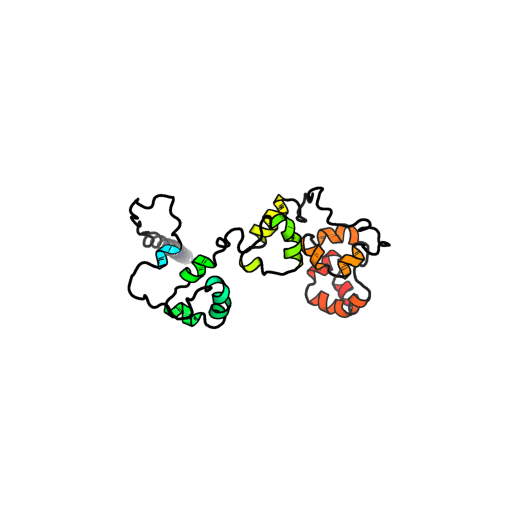 A 1 180 ? 13.904 0.299 -3.763 1.00 87.44 180 ALA A O 1
ATOM 1418 N N . ARG A 1 181 ? 15.685 1.514 -4.346 1.00 83.75 181 ARG A N 1
ATOM 1419 C CA . ARG A 1 181 ? 16.651 0.633 -3.666 1.00 83.75 181 ARG A CA 1
ATOM 1420 C C . ARG A 1 181 ? 16.638 0.767 -2.146 1.00 83.75 181 ARG A C 1
ATOM 1422 O O . ARG A 1 181 ? 17.116 -0.145 -1.479 1.00 83.75 181 ARG A O 1
ATOM 1429 N N . ARG A 1 182 ? 16.152 1.887 -1.604 1.00 85.19 182 ARG A N 1
ATOM 1430 C CA . ARG A 1 182 ? 15.980 2.061 -0.156 1.00 85.19 182 ARG A CA 1
ATOM 1431 C C . ARG A 1 182 ? 14.736 1.329 0.318 1.00 85.19 182 ARG A C 1
ATOM 1433 O O . ARG A 1 182 ? 14.826 0.593 1.293 1.00 85.19 182 ARG A O 1
ATOM 1440 N N . ASN A 1 183 ? 13.622 1.513 -0.386 1.00 83.44 183 ASN A N 1
ATOM 1441 C CA . ASN A 1 183 ? 12.372 0.844 -0.069 1.00 83.44 183 ASN A CA 1
ATOM 1442 C C . ASN A 1 183 ? 11.422 0.843 -1.277 1.00 83.44 183 ASN A C 1
ATOM 1444 O O . ASN A 1 183 ? 10.713 1.811 -1.536 1.00 83.44 183 ASN A O 1
ATOM 1448 N N . ILE A 1 184 ? 11.405 -0.254 -2.037 1.00 83.25 184 ILE A N 1
ATOM 1449 C CA . ILE A 1 184 ? 10.497 -0.397 -3.186 1.00 83.25 184 ILE A CA 1
ATOM 1450 C C . ILE A 1 184 ? 9.031 -0.532 -2.747 1.00 83.25 184 ILE A C 1
ATOM 1452 O O . ILE A 1 184 ? 8.131 -0.206 -3.518 1.00 83.25 184 ILE A O 1
ATOM 1456 N N . THR A 1 185 ? 8.785 -0.979 -1.511 1.00 81.62 185 THR A N 1
ATOM 1457 C CA . THR A 1 185 ? 7.435 -1.167 -0.965 1.00 81.62 185 THR A CA 1
ATOM 1458 C C . THR A 1 185 ? 6.680 0.156 -0.867 1.00 81.62 185 THR A C 1
ATOM 1460 O O . THR A 1 185 ? 5.475 0.180 -1.099 1.00 81.62 185 THR A O 1
ATOM 1463 N N . ASP A 1 186 ? 7.387 1.269 -0.649 1.00 78.88 186 ASP A N 1
ATOM 1464 C CA . ASP A 1 186 ? 6.788 2.610 -0.646 1.00 78.88 186 ASP A CA 1
ATOM 1465 C C . ASP A 1 186 ? 6.142 2.935 -1.987 1.00 78.88 186 ASP A C 1
ATOM 1467 O O . ASP A 1 186 ? 5.038 3.467 -2.046 1.00 78.88 186 ASP A O 1
ATOM 1471 N N . CYS A 1 187 ? 6.802 2.555 -3.078 1.00 80.00 187 CYS A N 1
ATOM 1472 C CA . CYS A 1 187 ? 6.276 2.736 -4.421 1.00 80.00 187 CYS A CA 1
ATOM 1473 C C . CYS A 1 187 ? 5.167 1.718 -4.707 1.00 80.00 187 CYS A C 1
ATOM 1475 O O . CYS A 1 187 ? 4.110 2.090 -5.210 1.00 80.00 187 CYS A O 1
ATOM 1477 N N . ALA A 1 188 ? 5.395 0.447 -4.359 1.00 79.62 188 ALA A N 1
ATOM 1478 C CA . ALA A 1 188 ? 4.463 -0.655 -4.603 1.00 79.62 188 ALA A CA 1
ATOM 1479 C C . ALA A 1 188 ? 3.146 -0.544 -3.809 1.00 79.62 188 ALA A C 1
ATOM 1481 O O . ALA A 1 188 ? 2.180 -1.239 -4.117 1.00 79.62 188 ALA A O 1
ATOM 1482 N N . SER A 1 189 ? 3.092 0.340 -2.808 1.00 75.44 189 SER A N 1
ATOM 1483 C CA . SER A 1 189 ? 1.865 0.683 -2.083 1.00 75.44 189 SER A CA 1
ATOM 1484 C C . SER A 1 189 ? 0.806 1.335 -2.984 1.00 75.44 189 SER A C 1
ATOM 1486 O O . SER A 1 189 ? -0.391 1.116 -2.799 1.00 75.44 189 SER A O 1
ATOM 1488 N N . CYS A 1 190 ? 1.250 2.088 -3.997 1.00 75.25 190 CYS A N 1
ATOM 1489 C CA . CYS A 1 190 ? 0.386 2.778 -4.954 1.00 75.25 190 CYS A CA 1
ATOM 1490 C C . CYS A 1 190 ? 0.555 2.255 -6.383 1.00 75.25 190 CYS A C 1
ATOM 1492 O O . CYS A 1 190 ? -0.434 2.207 -7.113 1.00 75.25 190 CYS A O 1
ATOM 1494 N N . HIS A 1 191 ? 1.774 1.870 -6.772 1.00 79.19 191 HIS A N 1
ATOM 1495 C CA . HIS A 1 191 ? 2.157 1.420 -8.111 1.00 79.19 191 HIS A CA 1
ATOM 1496 C C . HIS A 1 191 ? 2.158 -0.103 -8.249 1.00 79.19 191 HIS A C 1
ATOM 1498 O O . HIS A 1 191 ? 2.459 -0.840 -7.316 1.00 79.19 191 HIS A O 1
ATOM 1504 N N . GLN A 1 192 ? 1.845 -0.584 -9.448 1.00 78.88 192 GLN A N 1
ATOM 1505 C CA . GLN A 1 192 ? 1.862 -2.000 -9.804 1.00 78.88 192 GLN A CA 1
ATOM 1506 C C . GLN A 1 192 ? 3.091 -2.331 -10.655 1.00 78.88 192 GLN A C 1
ATOM 1508 O O . GLN A 1 192 ? 3.655 -1.468 -11.321 1.00 78.88 192 GLN A O 1
ATOM 1513 N N . GLU A 1 193 ? 3.464 -3.614 -10.711 1.00 79.06 193 GLU A N 1
ATOM 1514 C CA . GLU A 1 193 ? 4.608 -4.103 -11.502 1.00 79.06 193 GLU A CA 1
ATOM 1515 C C . GLU A 1 193 ? 4.584 -3.597 -12.960 1.00 79.06 193 GLU A C 1
ATOM 1517 O O . GLU A 1 193 ? 5.619 -3.245 -13.525 1.00 79.06 193 GLU A O 1
ATOM 1522 N N . ARG A 1 194 ? 3.385 -3.487 -13.557 1.00 79.94 194 ARG A N 1
ATOM 1523 C CA . ARG A 1 194 ? 3.189 -2.956 -14.919 1.00 79.94 194 ARG A CA 1
ATOM 1524 C C . ARG A 1 194 ? 3.714 -1.522 -15.104 1.00 79.94 194 ARG A C 1
ATOM 1526 O O . ARG A 1 194 ? 4.164 -1.173 -16.195 1.00 79.94 194 ARG A O 1
ATOM 1533 N N . ASP A 1 195 ? 3.684 -0.709 -14.053 1.00 81.12 195 ASP A N 1
ATOM 1534 C CA . ASP A 1 195 ? 4.096 0.693 -14.101 1.00 81.12 195 ASP A CA 1
ATOM 1535 C C . ASP A 1 195 ? 5.625 0.774 -14.183 1.00 81.12 195 ASP A C 1
ATOM 1537 O O . ASP A 1 195 ? 6.180 1.510 -14.998 1.00 81.12 195 ASP A O 1
ATOM 1541 N N . CYS A 1 196 ? 6.312 -0.076 -13.414 1.00 81.44 196 CYS A N 1
ATOM 1542 C CA . CYS A 1 196 ? 7.767 -0.195 -13.405 1.00 81.44 196 CYS A CA 1
ATOM 1543 C C . CYS A 1 196 ? 8.292 -0.644 -14.777 1.00 81.44 196 CYS A C 1
ATOM 1545 O O . CYS A 1 196 ? 9.197 -0.042 -15.365 1.00 81.44 196 CYS A O 1
ATOM 1547 N N . VAL A 1 197 ? 7.710 -1.713 -15.322 1.00 80.69 197 VAL A N 1
ATOM 1548 C CA . VAL A 1 197 ? 8.232 -2.348 -16.540 1.00 80.69 197 VAL A CA 1
ATOM 1549 C C . VAL A 1 197 ? 8.026 -1.503 -17.792 1.00 80.69 197 VAL A C 1
ATOM 1551 O O . VAL A 1 197 ? 8.722 -1.734 -18.773 1.00 80.69 197 VAL A O 1
ATOM 1554 N N . THR A 1 198 ? 7.166 -0.482 -17.764 1.00 81.31 198 THR A N 1
ATOM 1555 C CA . THR A 1 198 ? 7.004 0.463 -18.884 1.00 81.31 198 THR A CA 1
ATOM 1556 C C . THR A 1 198 ? 8.338 1.106 -19.291 1.00 81.31 198 THR A C 1
ATOM 1558 O O . THR A 1 198 ? 8.601 1.272 -20.480 1.00 81.31 198 THR A O 1
ATOM 1561 N N . CYS A 1 199 ? 9.221 1.380 -18.324 1.00 81.38 199 CYS A N 1
ATOM 1562 C CA . CYS A 1 199 ? 10.568 1.907 -18.578 1.00 81.38 199 CYS A CA 1
ATOM 1563 C C . CYS A 1 199 ? 11.682 0.874 -18.326 1.00 81.38 199 CYS A C 1
ATOM 1565 O O . CYS A 1 199 ? 12.749 0.954 -18.934 1.00 81.38 199 CYS A O 1
ATOM 1567 N N . HIS A 1 200 ? 11.458 -0.116 -17.454 1.00 83.88 200 HIS A N 1
ATOM 1568 C CA . HIS A 1 200 ? 12.473 -1.113 -17.090 1.00 83.88 200 HIS A CA 1
ATOM 1569 C C . HIS A 1 200 ? 12.621 -2.285 -18.082 1.00 83.88 200 HIS A C 1
ATOM 1571 O O . HIS A 1 200 ? 13.529 -3.097 -17.917 1.00 83.88 200 HIS A O 1
ATOM 1577 N N . GLN A 1 201 ? 11.817 -2.351 -19.149 1.00 76.81 201 GLN A N 1
ATOM 1578 C CA . GLN A 1 201 ? 11.845 -3.416 -20.172 1.00 76.81 201 GLN A CA 1
ATOM 1579 C C . GLN A 1 201 ? 13.182 -3.599 -20.929 1.00 76.81 201 GLN A C 1
ATOM 1581 O O . GLN A 1 201 ? 13.343 -4.583 -21.648 1.00 76.81 201 GLN A O 1
ATOM 1586 N N . GLY A 1 202 ? 14.156 -2.697 -20.774 1.00 74.56 202 GLY A N 1
ATOM 1587 C CA . GLY A 1 202 ? 15.467 -2.771 -21.440 1.00 74.56 202 GLY A CA 1
ATOM 1588 C C . GLY A 1 202 ? 16.673 -2.554 -20.524 1.00 74.56 202 GLY A C 1
ATOM 1589 O O . GLY A 1 202 ? 17.794 -2.422 -21.011 1.00 74.56 202 GLY A O 1
ATOM 1590 N N . ILE A 1 203 ? 16.466 -2.491 -19.209 1.00 79.56 203 ILE A N 1
ATOM 1591 C CA . ILE A 1 203 ? 17.515 -2.207 -18.223 1.00 79.56 203 ILE A CA 1
ATOM 1592 C C . ILE A 1 203 ? 17.538 -3.358 -17.226 1.00 79.56 203 ILE A C 1
ATOM 1594 O O . ILE A 1 203 ? 16.492 -3.895 -16.890 1.00 79.56 203 ILE A O 1
ATOM 1598 N N . ASN A 1 204 ? 18.716 -3.746 -16.734 1.00 80.62 204 ASN A N 1
ATOM 1599 C CA . ASN A 1 204 ? 18.790 -4.679 -15.613 1.00 80.62 204 ASN A CA 1
ATOM 1600 C C . ASN A 1 204 ? 18.453 -3.923 -14.312 1.00 80.62 204 ASN A C 1
ATOM 1602 O O . ASN A 1 204 ? 19.294 -3.140 -13.865 1.00 80.62 204 ASN A O 1
ATOM 1606 N N . PRO A 1 205 ? 17.266 -4.126 -13.700 1.00 76.81 205 PRO A N 1
ATOM 1607 C CA . PRO A 1 205 ? 16.889 -3.408 -12.483 1.00 76.81 205 PRO A CA 1
ATOM 1608 C C . PRO A 1 205 ? 17.589 -3.985 -11.245 1.00 76.81 205 PRO A C 1
ATOM 1610 O O . PRO A 1 205 ? 17.545 -3.402 -10.163 1.00 76.81 205 PRO A O 1
ATOM 1613 N N . HIS A 1 206 ? 18.232 -5.145 -11.389 1.00 85.25 206 HIS A N 1
ATOM 1614 C CA . HIS A 1 206 ? 18.825 -5.867 -10.285 1.00 85.25 206 HIS A CA 1
ATOM 1615 C C . HIS A 1 206 ? 20.175 -5.257 -9.890 1.00 85.25 206 HIS A C 1
ATOM 1617 O O . HIS A 1 206 ? 21.058 -5.107 -10.744 1.00 85.25 206 HIS A O 1
ATOM 1623 N N . PRO A 1 207 ? 20.402 -4.963 -8.599 1.00 80.50 207 PRO A N 1
ATOM 1624 C CA . PRO A 1 207 ? 21.721 -4.557 -8.141 1.00 80.50 207 PRO A CA 1
ATOM 1625 C C . PRO A 1 207 ? 22.715 -5.734 -8.256 1.00 80.50 207 PRO A C 1
ATOM 1627 O O . PRO A 1 207 ? 22.292 -6.892 -8.297 1.00 80.50 207 PRO A O 1
ATOM 1630 N N . PRO A 1 208 ? 24.039 -5.490 -8.283 1.00 83.06 208 PRO A N 1
ATOM 1631 C CA . PRO A 1 208 ? 25.037 -6.546 -8.495 1.00 83.06 208 PRO A CA 1
ATOM 1632 C C . PRO A 1 208 ? 24.885 -7.754 -7.556 1.00 83.06 208 PRO A C 1
ATOM 1634 O O . PRO A 1 208 ? 24.987 -8.902 -7.989 1.00 83.06 208 PRO A O 1
ATOM 1637 N N . GLN A 1 209 ? 24.558 -7.497 -6.287 1.00 85.25 209 GLN A N 1
ATOM 1638 C CA . GLN A 1 209 ? 24.361 -8.507 -5.248 1.00 85.25 209 GLN A CA 1
ATOM 1639 C C . GLN A 1 209 ? 23.082 -9.346 -5.400 1.00 85.25 209 GLN A C 1
ATOM 1641 O O . GLN A 1 209 ? 22.951 -10.369 -4.734 1.00 85.25 209 GLN A O 1
ATOM 1646 N N . PHE A 1 210 ? 22.143 -8.964 -6.271 1.00 87.88 210 PHE A N 1
ATOM 1647 C CA . PHE A 1 210 ? 20.903 -9.718 -6.500 1.00 87.88 210 PHE A CA 1
ATOM 1648 C C . PHE A 1 210 ? 21.178 -11.159 -6.941 1.00 87.88 210 PHE A C 1
ATOM 1650 O O . PHE A 1 210 ? 20.461 -12.081 -6.554 1.00 87.88 210 PHE A O 1
ATOM 1657 N N . ARG A 1 211 ? 22.268 -11.378 -7.692 1.00 86.81 211 ARG A N 1
ATOM 1658 C CA . ARG A 1 211 ? 22.696 -12.718 -8.118 1.00 86.81 211 ARG A CA 1
ATOM 1659 C C . ARG A 1 211 ? 22.872 -13.695 -6.957 1.00 86.81 211 ARG A C 1
ATOM 1661 O O . ARG A 1 211 ? 22.593 -14.869 -7.147 1.00 86.81 211 ARG A O 1
ATOM 1668 N N . LEU A 1 212 ? 23.252 -13.217 -5.770 1.00 90.00 212 LEU A N 1
ATOM 1669 C CA . LEU A 1 212 ? 23.477 -14.065 -4.595 1.00 90.00 212 LEU A CA 1
ATOM 1670 C C . LEU A 1 212 ? 22.208 -14.793 -4.128 1.00 90.00 212 LEU A C 1
ATOM 1672 O O . LEU A 1 212 ? 22.304 -15.864 -3.541 1.00 90.00 212 LEU A O 1
ATOM 1676 N N . ASN A 1 213 ? 21.027 -14.222 -4.384 1.00 91.56 213 ASN A N 1
ATOM 1677 C CA . ASN A 1 213 ? 19.739 -14.799 -3.988 1.00 91.56 213 ASN A CA 1
ATOM 1678 C C . ASN A 1 213 ? 18.825 -15.102 -5.186 1.00 91.56 213 ASN A C 1
ATOM 1680 O O . ASN A 1 213 ? 17.696 -15.546 -4.980 1.00 91.56 213 ASN A O 1
ATOM 1684 N N . CYS A 1 214 ? 19.294 -14.901 -6.427 1.00 92.38 214 CYS A N 1
ATOM 1685 C CA . CYS A 1 214 ? 18.443 -15.015 -7.613 1.00 92.38 214 CYS A CA 1
ATOM 1686 C C . CYS A 1 214 ? 17.767 -16.390 -7.711 1.00 92.38 214 CYS A C 1
ATOM 1688 O O . CYS A 1 214 ? 16.555 -16.459 -7.895 1.00 92.38 214 CYS A O 1
ATOM 1690 N N . GLY A 1 215 ? 18.524 -17.483 -7.546 1.00 92.56 215 GLY A N 1
ATOM 1691 C CA . GLY A 1 215 ? 17.968 -18.838 -7.622 1.00 92.56 215 GLY A CA 1
ATOM 1692 C C . GLY A 1 215 ? 16.884 -19.088 -6.571 1.00 92.56 215 GLY A C 1
ATOM 1693 O O . GLY A 1 215 ? 15.802 -19.563 -6.905 1.00 92.56 215 GLY A O 1
ATOM 1694 N N . ARG A 1 216 ? 17.133 -18.675 -5.322 1.00 92.81 216 ARG A N 1
ATOM 1695 C CA . ARG A 1 216 ? 16.177 -18.801 -4.212 1.00 92.81 216 ARG A CA 1
ATOM 1696 C C . ARG A 1 216 ? 14.882 -18.030 -4.482 1.00 92.81 216 ARG A C 1
ATOM 1698 O O . ARG A 1 216 ? 13.803 -18.549 -4.219 1.00 92.81 216 ARG A O 1
ATOM 1705 N N . TRP A 1 217 ? 14.975 -16.798 -4.979 1.00 91.94 217 TRP A N 1
ATOM 1706 C CA . TRP A 1 217 ? 13.795 -15.978 -5.267 1.00 91.94 217 TRP A CA 1
ATOM 1707 C C . TRP A 1 217 ? 13.015 -16.478 -6.481 1.00 91.94 217 TRP A C 1
ATOM 1709 O O . TRP A 1 217 ? 11.789 -16.515 -6.429 1.00 91.94 217 TRP A O 1
ATOM 1719 N N . LEU A 1 218 ? 13.711 -16.948 -7.520 1.00 92.50 218 LEU A N 1
ATOM 1720 C CA . LEU A 1 218 ? 13.085 -17.580 -8.680 1.00 92.50 218 LEU A CA 1
ATOM 1721 C C . LEU A 1 218 ? 12.279 -18.831 -8.291 1.00 92.50 218 LEU A C 1
ATOM 1723 O O . LEU A 1 218 ? 11.224 -19.086 -8.866 1.00 92.50 218 LEU A O 1
ATOM 1727 N N . GLU A 1 219 ? 12.768 -19.617 -7.329 1.00 91.44 219 GLU A N 1
ATOM 1728 C CA . GLU A 1 219 ? 12.053 -20.793 -6.819 1.00 91.44 219 GLU A CA 1
ATOM 1729 C C . GLU A 1 219 ? 10.875 -20.428 -5.909 1.00 91.44 219 GLU A C 1
ATOM 1731 O O . GLU A 1 219 ? 9.869 -21.136 -5.916 1.00 91.44 219 GLU A O 1
ATOM 1736 N N . ALA A 1 220 ? 10.975 -19.329 -5.156 1.00 91.44 220 ALA A N 1
ATOM 1737 C CA . ALA A 1 220 ? 9.921 -18.875 -4.252 1.00 91.44 220 ALA A CA 1
ATOM 1738 C C . ALA A 1 220 ? 8.717 -18.274 -4.996 1.00 91.44 220 ALA A C 1
ATOM 1740 O O . ALA A 1 220 ? 7.576 -18.601 -4.669 1.00 91.44 220 ALA A O 1
ATOM 1741 N N . ASP A 1 221 ? 8.957 -17.414 -5.992 1.00 88.38 221 ASP A N 1
ATOM 1742 C CA . ASP A 1 221 ? 7.891 -16.837 -6.813 1.00 88.38 221 ASP A CA 1
ATOM 1743 C C . ASP A 1 221 ? 8.353 -16.516 -8.249 1.00 88.38 221 ASP A C 1
ATOM 1745 O O . ASP A 1 221 ? 8.840 -15.418 -8.533 1.00 88.38 221 ASP A O 1
ATOM 1749 N N . PRO A 1 222 ? 8.163 -17.441 -9.207 1.00 89.50 222 PRO A N 1
ATOM 1750 C CA . PRO A 1 222 ? 8.565 -17.222 -10.595 1.00 89.50 222 PRO A CA 1
ATOM 1751 C C . PRO A 1 222 ? 7.690 -16.193 -11.330 1.00 89.50 222 PRO A C 1
ATOM 1753 O O . PRO A 1 222 ? 8.059 -15.758 -12.423 1.00 89.50 222 PRO A O 1
ATOM 1756 N N . ARG A 1 223 ? 6.535 -15.802 -10.766 1.00 86.50 223 ARG A N 1
ATOM 1757 C CA . ARG A 1 223 ? 5.575 -14.893 -11.417 1.00 86.50 223 ARG A CA 1
ATOM 1758 C C . ARG A 1 223 ? 6.142 -13.493 -11.617 1.00 86.50 223 ARG A C 1
ATOM 1760 O O . ARG A 1 223 ? 5.946 -12.922 -12.682 1.00 86.50 223 ARG A O 1
ATOM 1767 N N . ALA A 1 224 ? 6.887 -12.972 -10.647 1.00 82.19 224 ALA A N 1
ATOM 1768 C CA . ALA A 1 224 ? 7.563 -11.686 -10.798 1.00 82.19 224 ALA A CA 1
ATOM 1769 C C . ALA A 1 224 ? 8.658 -11.747 -11.881 1.00 82.19 224 ALA A C 1
ATOM 1771 O O . ALA A 1 224 ? 8.849 -10.807 -12.648 1.00 82.19 224 ALA A O 1
ATOM 1772 N N . CYS A 1 225 ? 9.356 -12.883 -11.995 1.00 86.69 225 CYS A N 1
ATOM 1773 C CA . CYS A 1 225 ? 10.464 -13.041 -12.935 1.00 86.69 225 CYS A CA 1
ATOM 1774 C C . CYS A 1 225 ? 10.003 -13.071 -14.399 1.00 86.69 225 CYS A C 1
ATOM 1776 O O . CYS A 1 225 ? 10.684 -12.506 -15.258 1.00 86.69 225 CYS A O 1
ATOM 1778 N N . VAL A 1 226 ? 8.865 -13.712 -14.701 1.00 87.56 226 VAL A N 1
ATOM 1779 C CA . VAL A 1 226 ? 8.363 -13.836 -16.086 1.00 87.56 226 VAL A CA 1
ATOM 1780 C C . VAL A 1 226 ? 7.945 -12.509 -16.706 1.00 87.56 226 VAL A C 1
ATOM 1782 O O . VAL A 1 226 ? 7.874 -12.427 -17.929 1.00 87.56 226 VAL A O 1
ATOM 1785 N N . THR A 1 227 ? 7.719 -11.470 -15.899 1.00 81.31 227 THR A N 1
ATOM 1786 C CA . THR A 1 227 ? 7.372 -10.136 -16.404 1.00 81.31 227 THR A CA 1
ATOM 1787 C C . THR A 1 227 ? 8.472 -9.572 -17.304 1.00 81.31 227 THR A C 1
ATOM 1789 O O . THR A 1 227 ? 8.181 -8.923 -18.305 1.00 81.31 227 THR A O 1
ATOM 1792 N N . CYS A 1 228 ? 9.736 -9.877 -16.991 1.00 84.19 228 CYS A N 1
ATOM 1793 C CA . CYS A 1 228 ? 10.901 -9.410 -17.747 1.00 84.19 228 CYS A CA 1
ATOM 1794 C C . CYS A 1 228 ? 11.696 -10.556 -18.401 1.00 84.19 228 CYS A C 1
ATOM 1796 O O . CYS A 1 228 ? 12.410 -10.342 -19.381 1.00 84.19 228 CYS A O 1
ATOM 1798 N N . HIS A 1 229 ? 11.598 -11.785 -17.883 1.00 88.44 229 HIS A N 1
ATOM 1799 C CA . HIS A 1 229 ? 12.355 -12.942 -18.360 1.00 88.44 229 HIS A CA 1
ATOM 1800 C C . HIS A 1 229 ? 11.451 -13.977 -19.034 1.00 88.44 229 HIS A C 1
ATOM 1802 O O . HIS A 1 229 ? 10.942 -14.894 -18.393 1.00 88.44 229 HIS A O 1
ATOM 1808 N N . ALA A 1 230 ? 11.328 -13.875 -20.359 1.00 86.25 230 ALA A N 1
ATOM 1809 C CA . ALA A 1 230 ? 10.483 -14.765 -21.160 1.00 86.25 230 ALA A CA 1
ATOM 1810 C C . ALA A 1 230 ? 10.910 -16.251 -21.135 1.00 86.25 230 ALA A C 1
ATOM 1812 O O . ALA A 1 230 ? 10.082 -17.129 -21.366 1.00 86.25 230 ALA A O 1
ATOM 1813 N N . ASP A 1 231 ? 12.183 -16.551 -20.845 1.00 92.06 231 ASP A N 1
ATOM 1814 C CA . ASP A 1 231 ? 12.696 -17.921 -20.712 1.00 92.06 231 ASP A CA 1
ATOM 1815 C C . ASP A 1 231 ? 13.228 -18.168 -19.293 1.00 92.06 231 ASP A C 1
ATOM 1817 O O . ASP A 1 231 ? 14.394 -17.903 -18.975 1.00 92.06 231 ASP A O 1
ATOM 1821 N N . LEU A 1 232 ? 12.367 -18.723 -18.435 1.00 89.31 232 LEU A N 1
ATOM 1822 C CA . LEU A 1 232 ? 12.735 -19.095 -17.068 1.00 89.31 232 LEU A CA 1
ATOM 1823 C C . LEU A 1 232 ? 13.768 -20.225 -17.004 1.00 89.31 232 LEU A C 1
ATOM 1825 O O . LEU A 1 232 ? 14.531 -20.300 -16.043 1.00 89.31 232 LEU A O 1
ATOM 1829 N N . SER A 1 233 ? 13.828 -21.098 -18.012 1.00 89.00 233 SER A N 1
ATOM 1830 C CA . SER A 1 233 ? 14.801 -22.194 -18.034 1.00 89.00 233 SER A CA 1
ATOM 1831 C C . SER A 1 233 ? 16.207 -21.654 -18.288 1.00 89.00 233 SER A C 1
ATOM 1833 O O . SER A 1 233 ? 17.169 -22.068 -17.635 1.00 89.00 233 SER A O 1
ATOM 1835 N N . ALA A 1 234 ? 16.336 -20.695 -19.208 1.00 90.88 234 ALA A N 1
ATOM 1836 C CA . ALA A 1 234 ? 17.572 -19.948 -19.404 1.00 90.88 234 ALA A CA 1
ATOM 1837 C C . ALA A 1 234 ? 17.914 -19.065 -18.204 1.00 90.88 234 ALA A C 1
ATOM 1839 O O . ALA A 1 234 ? 19.087 -19.003 -17.831 1.00 90.88 234 ALA A O 1
ATOM 1840 N N . LEU A 1 235 ? 16.923 -18.421 -17.578 1.00 90.50 235 LEU A N 1
ATOM 1841 C CA . LEU A 1 235 ? 17.139 -17.626 -16.370 1.00 90.50 235 LEU A CA 1
ATOM 1842 C C . LEU A 1 235 ? 17.674 -18.483 -15.221 1.00 90.50 235 LEU A C 1
ATOM 1844 O O . LEU A 1 235 ? 18.665 -18.100 -14.604 1.00 90.50 235 LEU A O 1
ATOM 1848 N N . LYS A 1 236 ? 17.093 -19.667 -14.986 1.00 90.00 236 LYS A N 1
ATOM 1849 C CA . LYS A 1 236 ? 17.534 -20.570 -13.917 1.00 90.00 236 LYS A CA 1
ATOM 1850 C C . LYS A 1 236 ? 19.020 -20.896 -14.048 1.00 90.00 236 LYS A C 1
ATOM 1852 O O . LYS A 1 236 ? 19.743 -20.780 -13.072 1.00 90.00 236 LYS A O 1
ATOM 1857 N N . ARG A 1 237 ? 19.509 -21.173 -15.263 1.00 89.75 237 ARG A N 1
ATOM 1858 C CA . ARG A 1 237 ? 20.944 -21.418 -15.519 1.00 89.75 237 ARG A CA 1
ATOM 1859 C C . ARG A 1 237 ? 21.852 -20.217 -15.230 1.00 89.75 237 ARG A C 1
ATOM 1861 O O . ARG A 1 237 ? 23.030 -20.414 -14.980 1.00 89.75 237 ARG A O 1
ATOM 1868 N N . ARG A 1 238 ? 21.333 -18.987 -15.299 1.00 85.38 238 ARG A N 1
ATOM 1869 C CA . ARG A 1 238 ? 22.083 -17.742 -15.027 1.00 85.38 238 ARG A CA 1
ATOM 1870 C C . ARG A 1 238 ? 22.080 -17.341 -13.550 1.00 85.38 238 ARG A C 1
ATOM 1872 O O . ARG A 1 238 ? 22.802 -16.414 -13.186 1.00 85.38 238 ARG A O 1
ATOM 1879 N N . CYS A 1 239 ? 21.229 -17.984 -12.758 1.00 86.38 239 CYS A N 1
ATOM 1880 C CA . CYS A 1 239 ? 21.036 -17.731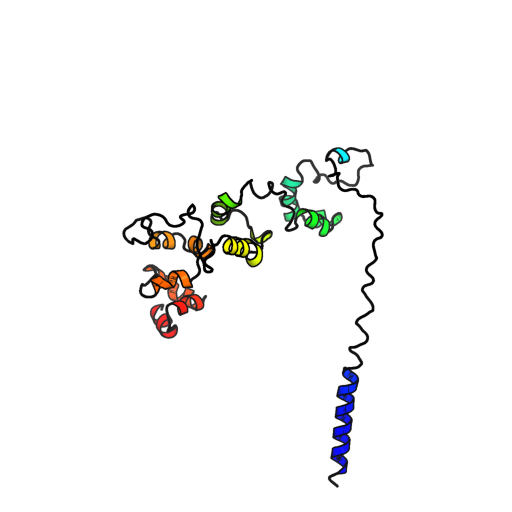 -11.334 1.00 86.38 239 CYS A CA 1
ATOM 1881 C C . CYS A 1 239 ? 21.587 -18.852 -10.441 1.00 86.38 239 CYS A C 1
ATOM 1883 O O . CYS A 1 239 ? 21.402 -18.780 -9.226 1.00 86.38 239 CYS A O 1
ATOM 1885 N N . LEU A 1 240 ? 22.231 -19.853 -11.057 1.00 69.19 240 LEU A N 1
ATOM 1886 C CA . LEU A 1 240 ? 23.062 -20.876 -10.420 1.00 69.19 240 LEU A CA 1
ATOM 1887 C C . LEU A 1 240 ? 24.492 -20.369 -10.218 1.00 69.19 240 LEU A C 1
ATOM 1889 O O . LEU A 1 240 ? 24.963 -19.592 -11.084 1.00 69.19 240 LEU A O 1
#

Organism: Persicimonas caeni (NCBI:txid2292766)